Protein AF-0000000076606680 (afdb_homodimer)

Sequence (202 aa):
MPQTLNKVELDADVQEVARIMKAMSHPVRVYILKKLSHMDSCCYSGDLVEELPVGRSTLSQHLKELKYAGLIQGEVEPPYIKYCINYENWEKAKKLMKEFLMPQTLNKVELDADVQEVARIMKAMSHPVRVYILKKLSHMDSCCYSGDLVEELPVGRSTLSQHLKELKYAGLIQGEVEPPYIKYCINYENWEKAKKLMKEFL

Structure (mmCIF, N/CA/C/O backbone):
data_AF-0000000076606680-model_v1
#
loop_
_entity.id
_entity.type
_entity.pdbx_description
1 polymer 'DNA-binding transcriptional regulator, ArsR family'
#
loop_
_atom_site.group_PDB
_atom_site.id
_atom_site.type_symbol
_atom_site.label_atom_id
_atom_site.label_alt_id
_atom_site.label_comp_id
_atom_site.label_asym_id
_atom_site.label_entity_id
_atom_site.label_seq_id
_atom_site.pdbx_PDB_ins_code
_atom_site.Cartn_x
_atom_site.Cartn_y
_atom_site.Cartn_z
_atom_site.occupancy
_atom_site.B_iso_or_equiv
_atom_site.auth_seq_id
_atom_site.auth_comp_id
_atom_site.auth_asym_id
_atom_site.auth_atom_id
_atom_site.pdbx_PDB_model_num
ATOM 1 N N . MET A 1 1 ? -18.156 34.375 1.823 1 41.09 1 MET A N 1
ATOM 2 C CA . MET A 1 1 ? -17.375 33.969 0.665 1 41.09 1 MET A CA 1
ATOM 3 C C . MET A 1 1 ? -16.859 32.531 0.85 1 41.09 1 MET A C 1
ATOM 5 O O . MET A 1 1 ? -16.25 32.219 1.876 1 41.09 1 MET A O 1
ATOM 9 N N . PRO A 1 2 ? -17.453 31.5 0.379 1 47.31 2 PRO A N 1
ATOM 10 C CA . PRO A 1 2 ? -16.906 30.172 0.674 1 47.31 2 PRO A CA 1
ATOM 11 C C . PRO A 1 2 ? -15.398 30.094 0.458 1 47.31 2 PRO A C 1
ATOM 13 O O . PRO A 1 2 ? -14.898 30.516 -0.592 1 47.31 2 PRO A O 1
ATOM 16 N N . GLN A 1 3 ? -14.586 30.562 1.318 1 46.12 3 GLN A N 1
ATOM 17 C CA . GLN A 1 3 ? -13.141 30.641 1.121 1 46.12 3 GLN A CA 1
ATOM 18 C C . GLN A 1 3 ? -12.617 29.438 0.357 1 46.12 3 GLN A C 1
ATOM 20 O O . GLN A 1 3 ? -12.836 28.297 0.768 1 46.12 3 GLN A O 1
ATOM 25 N N . THR A 1 4 ? -12.719 29.422 -0.893 1 49.28 4 THR A N 1
ATOM 26 C CA . THR A 1 4 ? -12.188 28.453 -1.848 1 49.28 4 THR A CA 1
ATOM 27 C C . THR A 1 4 ? -10.812 27.953 -1.401 1 49.28 4 THR A C 1
ATOM 29 O O . THR A 1 4 ? -9.805 28.641 -1.575 1 49.28 4 THR A O 1
ATOM 32 N N . LEU A 1 5 ? -10.562 27.75 -0.079 1 53.19 5 LEU A N 1
ATOM 33 C CA . LEU A 1 5 ? -9.281 27.406 0.522 1 53.19 5 LEU A CA 1
ATOM 34 C C . LEU A 1 5 ? -8.484 26.484 -0.395 1 53.19 5 LEU A C 1
ATOM 36 O O . LEU A 1 5 ? -9.008 25.469 -0.879 1 53.19 5 LEU A O 1
ATOM 40 N N . ASN A 1 6 ? -7.52 27.094 -1.058 1 64.19 6 ASN A N 1
ATOM 41 C CA . ASN A 1 6 ? -6.531 26.516 -1.962 1 64.19 6 ASN A CA 1
ATOM 42 C C . ASN A 1 6 ? -6.059 25.156 -1.48 1 64.19 6 ASN A C 1
ATOM 44 O O . ASN A 1 6 ? -5.418 25.047 -0.433 1 64.19 6 ASN A O 1
ATOM 48 N N . LYS A 1 7 ? -6.945 24.156 -1.671 1 75.81 7 LYS A N 1
ATOM 49 C CA . LYS A 1 7 ? -6.6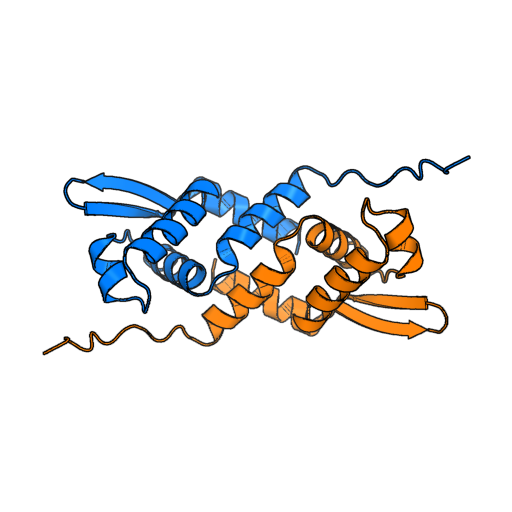02 22.781 -1.305 1 75.81 7 LYS A CA 1
ATOM 50 C C . LYS A 1 7 ? -5.469 22.25 -2.176 1 75.81 7 LYS A C 1
ATOM 52 O O . LYS A 1 7 ? -5.332 22.641 -3.336 1 75.81 7 LYS A O 1
ATOM 57 N N . VAL A 1 8 ? -4.594 21.594 -1.477 1 83.62 8 VAL A N 1
ATOM 58 C CA . VAL A 1 8 ? -3.408 21.078 -2.148 1 83.62 8 VAL A CA 1
ATOM 59 C C . VAL A 1 8 ? -3.818 20.078 -3.229 1 83.62 8 VAL A C 1
ATOM 61 O O . VAL A 1 8 ? -4.836 19.391 -3.096 1 83.62 8 VAL A O 1
ATOM 64 N N . GLU A 1 9 ? -3.201 20.234 -4.414 1 83.06 9 GLU A N 1
ATOM 65 C CA . GLU A 1 9 ? -3.303 19.188 -5.426 1 83.06 9 GLU A CA 1
ATOM 66 C C . GLU A 1 9 ? -2.311 18.047 -5.152 1 83.06 9 GLU A C 1
ATOM 68 O O . GLU A 1 9 ? -1.1 18.281 -5.125 1 83.06 9 GLU A O 1
ATOM 73 N N . LEU A 1 10 ? -2.91 16.922 -4.914 1 84.69 10 LEU A N 1
ATOM 74 C CA . LEU A 1 10 ? -2.008 15.805 -4.652 1 84.69 10 LEU A CA 1
ATOM 75 C C . LEU A 1 10 ? -1.185 15.469 -5.895 1 84.69 10 LEU A C 1
ATOM 77 O O . LEU A 1 10 ? -1.74 15.133 -6.941 1 84.69 10 LEU A O 1
ATOM 81 N N . ASP A 1 11 ? 0.123 15.547 -5.738 1 85.56 11 ASP A N 1
ATOM 82 C CA . ASP A 1 11 ? 1.012 15.445 -6.895 1 85.56 11 ASP A CA 1
ATOM 83 C C . ASP A 1 11 ? 0.993 14.039 -7.484 1 85.56 11 ASP A C 1
ATOM 85 O O . ASP A 1 11 ? 0.398 13.125 -6.906 1 85.56 11 ASP A O 1
ATOM 89 N N . ALA A 1 12 ? 1.546 13.945 -8.727 1 88.75 12 ALA A N 1
ATOM 90 C CA . ALA A 1 12 ? 1.538 12.711 -9.516 1 88.75 12 ALA A CA 1
ATOM 91 C C . ALA A 1 12 ? 2.291 11.594 -8.797 1 88.75 12 ALA A C 1
ATOM 93 O O . ALA A 1 12 ? 1.901 10.43 -8.875 1 88.75 12 ALA A O 1
ATOM 94 N N . ASP A 1 13 ? 3.26 11.969 -8.07 1 88.31 13 ASP A N 1
ATOM 95 C CA . ASP A 1 13 ? 4.051 10.984 -7.34 1 88.31 13 ASP A CA 1
ATOM 96 C C . ASP A 1 13 ? 3.234 10.352 -6.211 1 88.31 13 ASP A C 1
ATOM 98 O O . ASP A 1 13 ? 3.289 9.133 -6.008 1 88.31 13 ASP A O 1
ATOM 102 N N . VAL A 1 14 ? 2.48 11.203 -5.57 1 90.88 14 VAL A N 1
ATOM 103 C CA . VAL A 1 14 ? 1.644 10.727 -4.473 1 90.88 14 VAL A CA 1
ATOM 104 C C . VAL A 1 14 ? 0.59 9.758 -5.012 1 90.88 14 VAL A C 1
ATOM 106 O O . VAL A 1 14 ? 0.352 8.703 -4.422 1 90.88 14 VAL A O 1
ATOM 109 N N . GLN A 1 15 ? 0.058 10.078 -6.109 1 93.38 15 GLN A N 1
ATOM 110 C CA . GLN A 1 15 ? -0.97 9.242 -6.719 1 93.38 15 GLN A CA 1
ATOM 111 C C . GLN A 1 15 ? -0.39 7.91 -7.176 1 93.38 15 GLN A C 1
ATOM 113 O O . GLN A 1 15 ? -1.028 6.863 -7.027 1 93.38 15 GLN A O 1
ATOM 118 N N . GLU A 1 16 ? 0.728 7.98 -7.695 1 91.44 16 GLU A N 1
ATOM 119 C CA . GLU A 1 16 ? 1.381 6.77 -8.18 1 91.44 16 GLU A CA 1
ATOM 120 C C . GLU A 1 16 ? 1.744 5.84 -7.027 1 91.44 16 GLU A C 1
ATOM 122 O O . GLU A 1 16 ? 1.537 4.629 -7.113 1 91.44 16 GLU A O 1
ATOM 127 N N . VAL A 1 17 ? 2.24 6.41 -6.02 1 90.44 17 VAL A N 1
ATOM 128 C CA . VAL A 1 17 ? 2.578 5.625 -4.84 1 90.44 17 VAL A CA 1
ATOM 129 C C . VAL A 1 17 ? 1.322 4.957 -4.285 1 90.44 17 VAL A C 1
ATOM 131 O O . VAL A 1 17 ? 1.317 3.752 -4.02 1 90.44 17 VAL A O 1
ATOM 134 N N . ALA A 1 18 ? 0.285 5.719 -4.172 1 94.44 18 ALA A N 1
ATOM 135 C CA . ALA A 1 18 ? -0.968 5.191 -3.635 1 94.44 18 ALA A CA 1
ATOM 136 C C . ALA A 1 18 ? -1.483 4.035 -4.488 1 94.44 18 ALA A C 1
ATOM 138 O O . ALA A 1 18 ? -1.991 3.045 -3.957 1 94.44 18 ALA A O 1
ATOM 139 N N . ARG A 1 19 ? -1.329 4.168 -5.758 1 94.06 19 ARG A N 1
ATOM 140 C CA . ARG A 1 19 ? -1.779 3.129 -6.676 1 94.06 19 ARG A CA 1
ATOM 141 C C . ARG A 1 19 ? -0.992 1.839 -6.469 1 94.06 19 ARG A C 1
ATOM 143 O O . ARG A 1 19 ? -1.568 0.749 -6.457 1 94.06 19 ARG A O 1
ATOM 150 N N . ILE A 1 20 ? 0.263 1.951 -6.352 1 92.5 20 ILE A N 1
ATOM 151 C CA . ILE A 1 20 ? 1.132 0.797 -6.141 1 92.5 20 ILE A CA 1
ATOM 152 C C . ILE A 1 20 ? 0.812 0.151 -4.797 1 92.5 20 ILE A C 1
ATOM 154 O O . ILE A 1 20 ? 0.7 -1.073 -4.699 1 92.5 20 ILE A O 1
ATOM 158 N N . MET A 1 21 ? 0.602 1.03 -3.832 1 93.31 21 MET A N 1
ATOM 159 C CA . MET A 1 21 ? 0.268 0.508 -2.512 1 93.31 21 MET A CA 1
ATOM 160 C C . MET A 1 21 ? -1.069 -0.225 -2.537 1 93.31 21 MET A C 1
ATOM 162 O O . MET A 1 21 ? -1.219 -1.275 -1.91 1 93.31 21 MET A O 1
ATOM 166 N N . LYS A 1 22 ? -1.968 0.306 -3.25 1 96.25 22 LYS A N 1
ATOM 167 C CA . LYS A 1 22 ? -3.283 -0.315 -3.385 1 96.25 22 LYS A CA 1
ATOM 168 C C . LYS A 1 22 ? -3.174 -1.709 -3.996 1 96.25 22 LYS A C 1
ATOM 170 O O . LYS A 1 22 ? -3.818 -2.65 -3.529 1 96.25 22 LYS A O 1
ATOM 175 N N . ALA A 1 23 ? -2.375 -1.817 -4.918 1 96 23 ALA A N 1
ATOM 176 C CA . ALA A 1 23 ? -2.182 -3.107 -5.574 1 96 23 ALA A CA 1
ATOM 177 C C . ALA A 1 23 ? -1.562 -4.121 -4.621 1 96 23 ALA A C 1
ATOM 179 O O . ALA A 1 23 ? -1.813 -5.324 -4.734 1 96 23 ALA A O 1
ATOM 180 N N . MET A 1 24 ? -0.85 -3.689 -3.674 1 93.69 24 MET A N 1
ATOM 181 C CA . MET A 1 24 ? -0.148 -4.566 -2.74 1 93.69 24 MET A CA 1
ATOM 182 C C . MET A 1 24 ? -0.898 -4.668 -1.417 1 93.69 24 MET A C 1
ATOM 184 O O . MET A 1 24 ? -0.355 -5.156 -0.426 1 93.69 24 MET A O 1
ATOM 188 N N . SER A 1 25 ? -2.078 -4.203 -1.363 1 96.44 25 SER A N 1
ATOM 189 C CA . SER A 1 25 ? -2.783 -4.07 -0.092 1 96.44 25 SER A CA 1
ATOM 190 C C . SER A 1 25 ? -3.539 -5.348 0.256 1 96.44 25 SER A C 1
ATOM 192 O O . SER A 1 25 ? -4.453 -5.328 1.083 1 96.44 25 SER A O 1
ATOM 194 N N . HIS A 1 26 ? -3.312 -6.363 -0.323 1 96.88 26 HIS A N 1
ATOM 195 C CA . HIS A 1 26 ? -3.941 -7.652 -0.077 1 96.88 26 HIS A CA 1
ATOM 196 C C . HIS A 1 26 ? -2.896 -8.742 0.133 1 96.88 26 HIS A C 1
ATOM 198 O O . HIS A 1 26 ? -1.922 -8.828 -0.618 1 96.88 26 HIS A O 1
ATOM 204 N N . PRO A 1 27 ? -3.18 -9.586 1.097 1 96 27 PRO A N 1
ATOM 205 C CA . PRO A 1 27 ? -2.178 -10.609 1.412 1 96 27 PRO A CA 1
ATOM 206 C C . PRO A 1 27 ? -1.88 -11.523 0.231 1 96 27 PRO A C 1
ATOM 208 O O . PRO A 1 27 ? -0.72 -11.867 -0.011 1 96 27 PRO A O 1
ATOM 211 N N . VAL A 1 28 ? -2.824 -11.898 -0.419 1 96.12 28 VAL A N 1
ATOM 212 C CA . VAL A 1 28 ? -2.646 -12.797 -1.555 1 96.12 28 VAL A CA 1
ATOM 213 C C . VAL A 1 28 ? -1.728 -12.156 -2.588 1 96.12 28 VAL A C 1
ATOM 215 O O . VAL A 1 28 ? -0.814 -12.797 -3.105 1 96.12 28 VAL A O 1
ATOM 218 N N . ARG A 1 29 ? -1.985 -10.922 -2.865 1 96.06 29 ARG A N 1
ATOM 219 C CA . ARG A 1 29 ? -1.173 -10.219 -3.854 1 96.06 29 ARG A CA 1
ATOM 220 C C . ARG A 1 29 ? 0.254 -10.031 -3.352 1 96.06 29 ARG A C 1
ATOM 222 O O . ARG A 1 29 ? 1.208 -10.133 -4.125 1 96.06 29 ARG A O 1
ATOM 229 N N . VAL A 1 30 ? 0.359 -9.758 -2.137 1 93.38 30 VAL A N 1
ATOM 230 C CA . VAL A 1 30 ? 1.688 -9.633 -1.544 1 93.38 30 VAL A CA 1
ATOM 231 C C . VAL A 1 30 ? 2.42 -10.969 -1.637 1 93.38 30 VAL A C 1
ATOM 233 O O . VAL A 1 30 ? 3.607 -11.016 -1.965 1 93.38 30 VAL A O 1
ATOM 236 N N . TYR A 1 31 ? 1.745 -12.016 -1.317 1 93.06 31 TYR A N 1
ATOM 237 C CA . TYR A 1 31 ? 2.334 -13.344 -1.416 1 93.06 31 TYR A CA 1
ATOM 238 C C . TYR A 1 31 ? 2.807 -13.633 -2.838 1 93.06 31 TYR A C 1
ATOM 240 O O . TYR A 1 31 ? 3.914 -14.133 -3.043 1 93.06 31 TYR A O 1
ATOM 248 N N . ILE A 1 32 ? 2.008 -13.32 -3.764 1 93.06 32 ILE A N 1
ATOM 249 C CA . ILE A 1 32 ? 2.34 -13.562 -5.164 1 93.06 32 ILE A CA 1
ATOM 250 C C . ILE A 1 32 ? 3.604 -12.789 -5.535 1 93.06 32 ILE A C 1
ATOM 252 O O . ILE A 1 32 ? 4.52 -13.344 -6.148 1 93.06 32 ILE A O 1
ATOM 256 N N . LEU A 1 33 ? 3.666 -11.594 -5.191 1 91.69 33 LEU A N 1
ATOM 257 C CA . LEU A 1 33 ? 4.824 -10.766 -5.508 1 91.69 33 LEU A CA 1
ATOM 258 C C . LEU A 1 33 ? 6.078 -11.305 -4.832 1 91.69 33 LEU A C 1
ATOM 260 O O . LEU A 1 33 ? 7.16 -11.305 -5.43 1 91.69 33 LEU A O 1
ATOM 264 N N . LYS A 1 34 ? 5.914 -11.672 -3.596 1 89.25 34 LYS A N 1
ATOM 265 C CA . LYS A 1 34 ? 7.035 -12.266 -2.871 1 89.25 34 LYS A CA 1
ATOM 266 C C . LYS A 1 34 ? 7.555 -13.508 -3.582 1 89.25 34 LYS A C 1
ATOM 268 O O . LYS A 1 34 ? 8.766 -13.695 -3.711 1 89.25 34 LYS A O 1
ATOM 273 N N . LYS A 1 35 ? 6.711 -14.289 -3.947 1 88.44 35 LYS A N 1
ATOM 274 C CA . LYS A 1 35 ? 7.059 -15.523 -4.652 1 88.44 35 LYS A CA 1
ATOM 275 C C . LYS A 1 35 ? 7.781 -15.219 -5.965 1 88.44 35 LYS A C 1
ATOM 277 O O . LYS A 1 35 ? 8.766 -15.883 -6.305 1 88.44 35 LYS A O 1
ATOM 282 N N . LEU A 1 36 ? 7.348 -14.273 -6.68 1 89.38 36 LEU A N 1
ATOM 283 C CA . LEU A 1 36 ? 7.902 -13.938 -7.988 1 89.38 36 LEU A CA 1
ATOM 284 C C . LEU A 1 36 ? 9.227 -13.195 -7.84 1 89.38 36 LEU A C 1
ATOM 286 O O . LEU A 1 36 ? 10.094 -13.289 -8.719 1 89.38 36 LEU A O 1
ATOM 290 N N . SER A 1 37 ? 9.344 -12.406 -6.828 1 82.38 37 SER A N 1
ATOM 291 C CA . SER A 1 37 ? 10.531 -11.586 -6.645 1 82.38 37 SER A CA 1
ATOM 292 C C . SER A 1 37 ? 11.727 -12.43 -6.203 1 82.38 37 SER A C 1
ATOM 294 O O . SER A 1 37 ? 12.867 -12.117 -6.543 1 82.38 37 SER A O 1
ATOM 296 N N . HIS A 1 38 ? 11.633 -13.359 -5.34 1 75.88 38 HIS A N 1
ATOM 297 C CA . HIS A 1 38 ? 12.727 -14.148 -4.785 1 75.88 38 HIS A CA 1
ATOM 298 C C . HIS A 1 38 ? 13.305 -15.094 -5.828 1 75.88 38 HIS A C 1
ATOM 300 O O . HIS A 1 38 ? 14.492 -15.422 -5.785 1 75.88 38 HIS A O 1
ATOM 306 N N . MET A 1 39 ? 12.602 -15.445 -6.68 1 66.19 39 MET A N 1
ATOM 307 C CA . MET A 1 39 ? 13.117 -16.5 -7.535 1 66.19 39 MET A CA 1
ATOM 308 C C . MET A 1 39 ? 13.273 -16.016 -8.977 1 66.19 39 MET A C 1
ATOM 310 O O . MET A 1 39 ? 13.672 -16.781 -9.852 1 66.19 39 MET A O 1
ATOM 314 N N . ASP A 1 40 ? 13.328 -14.688 -9.062 1 65.62 40 ASP A N 1
ATOM 315 C CA . ASP A 1 40 ? 13.312 -14.273 -10.461 1 65.62 40 ASP A CA 1
ATOM 316 C C . ASP A 1 40 ? 12.578 -15.289 -11.328 1 65.62 40 ASP A C 1
ATOM 318 O O . ASP A 1 40 ? 13.086 -15.719 -12.367 1 65.62 40 ASP A O 1
ATOM 322 N N . SER A 1 41 ? 11.578 -15.828 -10.656 1 80.81 41 SER A N 1
ATOM 323 C CA . SER A 1 41 ? 10.82 -16.875 -11.32 1 80.81 41 SER A CA 1
ATOM 324 C C . SER A 1 41 ? 9.477 -16.359 -11.828 1 80.81 41 SER A C 1
ATOM 326 O O . SER A 1 41 ? 9.102 -15.227 -11.547 1 80.81 41 SER A O 1
ATOM 328 N N . CYS A 1 42 ? 8.969 -17.062 -12.82 1 90.38 42 CYS A N 1
ATOM 329 C CA . CYS A 1 42 ? 7.621 -16.875 -13.336 1 90.38 42 CYS A CA 1
ATOM 330 C C . CYS A 1 42 ? 6.68 -17.938 -12.797 1 90.38 42 CYS A C 1
ATOM 332 O O . CYS A 1 42 ? 7.121 -19 -12.359 1 90.38 42 CYS A O 1
ATOM 334 N N . CYS A 1 43 ? 5.453 -17.484 -12.602 1 90.44 43 CYS A N 1
ATOM 335 C CA . CYS A 1 43 ? 4.473 -18.469 -12.133 1 90.44 43 CYS A CA 1
ATOM 336 C C . CYS A 1 43 ? 3.295 -18.562 -13.094 1 90.44 43 CYS A C 1
ATOM 338 O O . CYS A 1 43 ? 3.062 -17.641 -13.891 1 90.44 43 CYS A O 1
ATOM 340 N N . TYR A 1 44 ? 2.67 -19.812 -13.008 1 91.31 44 TYR A N 1
ATOM 341 C CA . TYR A 1 44 ? 1.519 -20.047 -13.875 1 91.31 44 TYR A CA 1
ATOM 342 C C . TYR A 1 44 ? 0.217 -19.953 -13.086 1 91.31 44 TYR A C 1
ATOM 344 O O . TYR A 1 44 ? 0.161 -20.328 -11.922 1 91.31 44 TYR A O 1
ATOM 352 N N . SER A 1 45 ? -0.838 -19.406 -13.773 1 89.06 45 SER A N 1
ATOM 353 C CA . SER A 1 45 ? -2.141 -19.234 -13.133 1 89.06 45 SER A CA 1
ATOM 354 C C . SER A 1 45 ? -2.623 -20.531 -12.5 1 89.06 45 SER A C 1
ATOM 356 O O . SER A 1 45 ? -3.172 -20.531 -11.398 1 89.06 45 SER A O 1
ATOM 358 N N . GLY A 1 46 ? -2.434 -21.656 -13.117 1 88.75 46 GLY A N 1
ATOM 359 C CA . GLY A 1 46 ? -2.867 -22.953 -12.625 1 88.75 46 GLY A CA 1
ATOM 360 C C . GLY A 1 46 ? -2.18 -23.359 -11.336 1 88.75 46 GLY A C 1
ATOM 361 O O . GLY A 1 46 ? -2.818 -23.906 -10.43 1 88.75 46 GLY A O 1
ATOM 362 N N . ASP A 1 47 ? -0.881 -23.062 -11.258 1 89.81 47 ASP A N 1
ATOM 363 C CA . ASP A 1 47 ? -0.114 -23.375 -10.055 1 89.81 47 ASP A CA 1
ATOM 364 C C . ASP A 1 47 ? -0.571 -22.547 -8.867 1 89.81 47 ASP A C 1
ATOM 366 O O . ASP A 1 47 ? -0.657 -23.031 -7.746 1 89.81 47 ASP A O 1
ATOM 370 N N . LEU A 1 48 ? -0.903 -21.359 -9.156 1 91.38 48 LEU A N 1
ATOM 371 C CA . LEU A 1 48 ? -1.306 -20.422 -8.109 1 91.38 48 LEU A CA 1
ATOM 372 C C . LEU A 1 48 ? -2.658 -20.812 -7.52 1 91.38 48 LEU A C 1
ATOM 374 O O . LEU A 1 48 ? -2.875 -20.688 -6.312 1 91.38 48 LEU A O 1
ATOM 378 N N . VAL A 1 49 ? -3.553 -21.25 -8.367 1 89.69 49 VAL A N 1
ATOM 379 C CA . VAL A 1 49 ? -4.883 -21.672 -7.93 1 89.69 49 VAL A CA 1
ATOM 380 C C . VAL A 1 49 ? -4.766 -22.797 -6.914 1 89.69 49 VAL A C 1
ATOM 382 O O . VAL A 1 49 ? -5.535 -22.875 -5.953 1 89.69 49 VAL A O 1
ATOM 385 N N . GLU A 1 50 ? -3.809 -23.656 -7.078 1 90.75 50 GLU A N 1
ATOM 386 C CA . GLU A 1 50 ? -3.609 -24.797 -6.207 1 90.75 50 GLU A CA 1
ATOM 387 C C . GLU A 1 50 ? -2.895 -24.406 -4.922 1 90.75 50 GLU A C 1
ATOM 389 O O . GLU A 1 50 ? -3.053 -25.062 -3.887 1 90.75 50 GLU A O 1
ATOM 394 N N . GLU A 1 51 ? -2.189 -23.375 -4.992 1 91.88 51 GLU A N 1
ATOM 395 C CA . GLU A 1 51 ? -1.328 -22.969 -3.887 1 91.88 51 GLU A CA 1
ATOM 396 C C . GLU A 1 51 ? -2.055 -22.016 -2.947 1 91.88 51 GLU A C 1
ATOM 398 O O . GLU A 1 51 ? -1.849 -22.047 -1.733 1 91.88 51 GLU A O 1
ATOM 403 N N . LEU A 1 52 ? -2.938 -21.234 -3.465 1 93.75 52 LEU A N 1
ATOM 404 C CA . LEU A 1 52 ? -3.527 -20.141 -2.703 1 93.75 52 LEU A CA 1
ATOM 405 C C . LEU A 1 52 ? -4.941 -20.5 -2.25 1 93.75 52 LEU A C 1
ATOM 407 O O . LEU A 1 52 ? -5.645 -21.25 -2.926 1 93.75 52 LEU A O 1
ATOM 411 N N . PRO A 1 53 ? -5.32 -19.922 -1.092 1 92.38 53 PRO A N 1
ATOM 412 C CA . PRO A 1 53 ? -6.645 -20.188 -0.527 1 92.38 53 PRO A CA 1
ATOM 413 C C . PRO A 1 53 ? -7.734 -19.312 -1.159 1 92.38 53 PRO A C 1
ATOM 415 O O . PRO A 1 53 ? -8.547 -18.719 -0.446 1 92.38 53 PRO A O 1
ATOM 418 N N . VAL A 1 54 ? -7.676 -19.078 -2.449 1 93.38 54 VAL A N 1
ATOM 419 C CA . VAL A 1 54 ? -8.68 -18.297 -3.158 1 93.38 54 VAL A CA 1
ATOM 420 C C . VAL A 1 54 ? -9.125 -19.031 -4.418 1 93.38 54 VAL A C 1
ATOM 422 O O . VAL A 1 54 ? -8.406 -19.906 -4.91 1 93.38 54 VAL A O 1
ATOM 425 N N . GLY A 1 55 ? -10.297 -18.719 -4.848 1 92.31 55 GLY A N 1
ATOM 426 C CA . GLY A 1 55 ? -10.812 -19.328 -6.066 1 92.31 55 GLY A CA 1
ATOM 427 C C . GLY A 1 55 ? -10.195 -18.75 -7.328 1 92.31 55 GLY A C 1
ATOM 428 O O . GLY A 1 55 ? -9.539 -17.703 -7.281 1 92.31 55 GLY A O 1
ATOM 429 N N . ARG A 1 56 ? -10.414 -19.438 -8.414 1 93.25 56 ARG A N 1
ATOM 430 C CA . ARG A 1 56 ? -9.844 -19.047 -9.703 1 93.25 56 ARG A CA 1
ATOM 431 C C . ARG A 1 56 ? -10.312 -17.656 -10.117 1 93.25 56 ARG A C 1
ATOM 433 O O . ARG A 1 56 ? -9.516 -16.859 -10.617 1 93.25 56 ARG A O 1
ATOM 440 N N . SER A 1 57 ? -11.539 -17.406 -9.938 1 95.44 57 SER A N 1
ATOM 441 C CA . SER A 1 57 ? -12.062 -16.109 -10.32 1 95.44 57 SER A CA 1
ATOM 442 C C . SER A 1 57 ? -11.43 -14.992 -9.492 1 95.44 57 SER A C 1
ATOM 444 O O . SER A 1 57 ? -11.062 -13.945 -10.039 1 95.44 57 SER A O 1
ATOM 446 N N . THR A 1 58 ? -11.297 -15.211 -8.195 1 96 58 THR A N 1
ATOM 447 C CA . THR A 1 58 ? -10.68 -14.234 -7.297 1 96 58 THR A CA 1
ATOM 448 C C . THR A 1 58 ? -9.203 -14.047 -7.629 1 96 58 THR A C 1
ATOM 450 O O . THR A 1 58 ? -8.703 -12.914 -7.645 1 96 58 THR A O 1
ATOM 453 N N . LEU A 1 59 ? -8.609 -15.117 -7.859 1 95.56 59 LEU A N 1
ATOM 454 C CA . LEU A 1 59 ? -7.199 -15.055 -8.234 1 95.56 59 LEU A CA 1
ATOM 455 C C . LEU A 1 59 ? -7.012 -14.234 -9.508 1 95.56 59 LEU A C 1
ATOM 457 O O . LEU A 1 59 ? -6.09 -13.422 -9.602 1 95.56 59 LEU A O 1
ATOM 461 N N . SER A 1 60 ? -7.824 -14.508 -10.445 1 94.81 60 SER A N 1
ATOM 462 C CA . SER A 1 60 ? -7.73 -13.773 -11.695 1 94.81 60 SER A CA 1
ATOM 463 C C . SER A 1 60 ? -7.883 -12.273 -11.469 1 94.81 60 SER A C 1
ATOM 465 O O . SER A 1 60 ? -7.176 -11.469 -12.078 1 94.81 60 SER A O 1
ATOM 467 N N . GLN A 1 61 ? -8.773 -11.93 -10.617 1 96.62 61 GLN A N 1
ATOM 468 C CA . GLN A 1 61 ? -8.977 -10.531 -10.266 1 96.62 61 GLN A CA 1
ATOM 469 C C . GLN A 1 61 ? -7.727 -9.938 -9.617 1 96.62 61 GLN A C 1
ATOM 471 O O . GLN A 1 61 ? -7.332 -8.812 -9.93 1 96.62 61 GLN A O 1
ATOM 476 N N . HIS A 1 62 ? -7.113 -10.633 -8.688 1 97.5 62 HIS A N 1
ATOM 477 C CA . HIS A 1 62 ? -5.879 -10.188 -8.047 1 97.5 62 HIS A CA 1
ATOM 478 C C . HIS A 1 62 ? -4.766 -10 -9.07 1 97.5 62 HIS A C 1
ATOM 480 O O . HIS A 1 62 ? -4.059 -8.984 -9.047 1 97.5 62 HIS A O 1
ATOM 486 N N . LEU A 1 63 ? -4.617 -10.961 -9.93 1 96.38 63 LEU A N 1
ATOM 487 C CA . LEU A 1 63 ? -3.578 -10.906 -10.945 1 96.38 63 LEU A CA 1
ATOM 488 C C . LEU A 1 63 ? -3.814 -9.742 -11.898 1 96.38 63 LEU A C 1
ATOM 490 O O . LEU A 1 63 ? -2.865 -9.078 -12.328 1 96.38 63 LEU A O 1
ATOM 494 N N . LYS A 1 64 ? -5.051 -9.508 -12.195 1 96.06 64 LYS A N 1
ATOM 495 C CA . LYS A 1 64 ? -5.402 -8.359 -13.031 1 96.06 64 LYS A CA 1
ATOM 496 C C . LYS A 1 64 ? -5.016 -7.047 -12.359 1 96.06 64 LYS A C 1
ATOM 498 O O . LYS A 1 64 ? -4.461 -6.152 -13.008 1 96.06 64 LYS A O 1
ATOM 503 N N . GLU A 1 65 ? -5.312 -6.949 -11.141 1 97 65 GLU A N 1
ATOM 504 C CA . GLU A 1 65 ? -4.969 -5.754 -10.383 1 97 65 GLU A CA 1
ATOM 505 C C . GLU A 1 65 ? -3.459 -5.523 -10.367 1 97 65 GLU A C 1
ATOM 507 O O . GLU A 1 65 ? -2.994 -4.398 -10.547 1 97 65 GLU A O 1
ATOM 512 N N . LEU A 1 66 ? -2.686 -6.562 -10.141 1 96.81 66 LEU A N 1
ATOM 513 C CA . LEU A 1 66 ? -1.229 -6.477 -10.125 1 96.81 66 LEU A CA 1
ATOM 514 C C . LEU A 1 66 ? -0.691 -6.082 -11.492 1 96.81 66 LEU A C 1
ATOM 516 O O . LEU A 1 66 ? 0.234 -5.27 -11.594 1 96.81 66 LEU A O 1
ATOM 520 N N . LYS A 1 67 ? -1.33 -6.629 -12.477 1 95.5 67 LYS A N 1
ATOM 521 C CA . LYS A 1 67 ? -0.938 -6.305 -13.852 1 95.5 67 LYS A CA 1
ATOM 522 C C . LYS A 1 67 ? -1.257 -4.848 -14.18 1 95.5 67 LYS A C 1
ATOM 524 O O . LYS A 1 67 ? -0.433 -4.148 -14.773 1 95.5 67 LYS A O 1
ATOM 529 N N . TYR A 1 68 ? -2.377 -4.379 -13.789 1 95.44 68 TYR A N 1
ATOM 530 C CA . TYR A 1 68 ? -2.805 -3.008 -14.039 1 95.44 68 TYR A CA 1
ATOM 531 C C . TYR A 1 68 ? -1.877 -2.016 -13.352 1 95.44 68 TYR A C 1
ATOM 533 O O . TYR A 1 68 ? -1.577 -0.953 -13.898 1 95.44 68 TYR A O 1
ATOM 541 N N . ALA A 1 69 ? -1.462 -2.381 -12.203 1 95.12 69 ALA A N 1
ATOM 542 C CA . ALA A 1 69 ? -0.542 -1.525 -11.453 1 95.12 69 ALA A CA 1
ATOM 543 C C . ALA A 1 69 ? 0.859 -1.569 -12.055 1 95.12 69 ALA A C 1
ATOM 545 O O . ALA A 1 69 ? 1.743 -0.816 -11.648 1 95.12 69 ALA A O 1
ATOM 546 N N . GLY A 1 70 ? 1.054 -2.488 -12.93 1 94.75 70 GLY A N 1
ATOM 547 C CA . GLY A 1 70 ? 2.324 -2.59 -13.633 1 94.75 70 GLY A CA 1
ATOM 548 C C . GLY A 1 70 ? 3.373 -3.365 -12.859 1 94.75 70 GLY A C 1
ATOM 549 O O . GLY A 1 70 ? 4.566 -3.283 -13.164 1 94.75 70 GLY A O 1
ATOM 550 N N . LEU A 1 71 ? 3.029 -4.129 -11.883 1 94.06 71 LEU A N 1
ATOM 551 C CA . LEU A 1 71 ? 3.98 -4.82 -11.023 1 94.06 71 LEU A CA 1
ATOM 552 C C . LEU A 1 71 ? 4.355 -6.18 -11.609 1 94.06 71 LEU A C 1
ATOM 554 O O . LEU A 1 71 ? 5.461 -6.676 -11.383 1 94.06 71 LEU A O 1
ATOM 558 N N . ILE A 1 72 ? 3.396 -6.711 -12.281 1 95.06 72 ILE A N 1
ATOM 559 C CA . ILE A 1 72 ? 3.695 -7.973 -12.953 1 95.06 72 ILE A CA 1
ATOM 560 C C . ILE A 1 72 ? 3.309 -7.883 -14.422 1 95.06 72 ILE A C 1
ATOM 562 O O . ILE A 1 72 ? 2.623 -6.941 -14.836 1 95.06 72 ILE A O 1
ATOM 566 N N . GLN A 1 73 ? 3.848 -8.812 -15.164 1 94.62 73 GLN A N 1
ATOM 567 C CA . GLN A 1 73 ? 3.506 -8.961 -16.578 1 94.62 73 GLN A CA 1
ATOM 568 C C . GLN A 1 73 ? 3.049 -10.391 -16.891 1 94.62 73 GLN A C 1
ATOM 570 O O . GLN A 1 73 ? 3.516 -11.344 -16.266 1 94.62 73 GLN A O 1
ATOM 575 N N . GLY A 1 74 ? 2.08 -10.461 -17.812 1 93.12 74 GLY A N 1
ATOM 576 C CA . GLY A 1 74 ? 1.534 -11.758 -18.156 1 93.12 74 GLY A CA 1
ATOM 577 C C . GLY A 1 74 ? 1.74 -12.117 -19.625 1 93.12 74 GLY A C 1
ATOM 578 O O . GLY A 1 74 ? 1.604 -11.258 -20.5 1 93.12 74 GLY A O 1
ATOM 579 N N . GLU A 1 75 ? 2.266 -13.32 -19.875 1 90.31 75 GLU A N 1
ATOM 580 C CA . GLU A 1 75 ? 2.367 -13.898 -21.219 1 90.31 75 GLU A CA 1
ATOM 581 C C . GLU A 1 75 ? 1.41 -15.07 -21.391 1 90.31 75 GLU A C 1
ATOM 583 O O . GLU A 1 75 ? 1.408 -16 -20.578 1 90.31 75 GLU A O 1
ATOM 588 N N . VAL A 1 76 ? 0.575 -14.906 -22.484 1 88.44 76 VAL A N 1
ATOM 589 C CA . VAL A 1 76 ? -0.402 -15.961 -22.719 1 88.44 76 VAL A CA 1
ATOM 590 C C . VAL A 1 76 ? 0.273 -17.156 -23.406 1 88.44 76 VAL A C 1
ATOM 592 O O . VAL A 1 76 ? 0.855 -17 -24.484 1 88.44 76 VAL A O 1
ATOM 595 N N . GLU A 1 77 ? 0.441 -18.219 -22.797 1 84.88 77 GLU A N 1
ATOM 596 C CA . GLU A 1 77 ? 0.879 -19.5 -23.328 1 84.88 77 GLU A CA 1
ATOM 597 C C . GLU A 1 77 ? -0.227 -20.547 -23.219 1 84.88 77 GLU A C 1
ATOM 599 O O . GLU A 1 77 ? -0.25 -21.344 -22.266 1 84.88 77 GLU A O 1
ATOM 604 N N . PRO A 1 78 ? -1.092 -20.547 -24.234 1 84.94 78 PRO A N 1
ATOM 605 C CA . PRO A 1 78 ? -2.252 -21.438 -24.141 1 84.94 78 PRO A CA 1
ATOM 606 C C . PRO A 1 78 ? -1.865 -22.875 -23.797 1 84.94 78 PRO A C 1
ATOM 608 O O . PRO A 1 78 ? -0.853 -23.375 -24.281 1 84.94 78 PRO A O 1
ATOM 611 N N . PRO A 1 79 ? -2.543 -23.422 -22.656 1 83.19 79 PRO A N 1
ATOM 612 C CA . PRO A 1 79 ? -3.783 -22.922 -22.062 1 83.19 79 PRO A CA 1
ATOM 613 C C . PRO A 1 79 ? -3.537 -22.078 -20.812 1 83.19 79 PRO A C 1
ATOM 615 O O . PRO A 1 79 ? -4.488 -21.703 -20.125 1 83.19 79 PRO A O 1
ATOM 618 N N . TYR A 1 80 ? -2.297 -21.844 -20.547 1 81.88 80 TYR A N 1
ATOM 619 C CA . TYR A 1 80 ? -1.988 -21.172 -19.281 1 81.88 80 TYR A CA 1
ATOM 620 C C . TYR A 1 80 ? -1.479 -19.766 -19.547 1 81.88 80 TYR A C 1
ATOM 622 O O . TYR A 1 80 ? -1.258 -19.375 -20.688 1 81.88 80 TYR A O 1
ATOM 630 N N . ILE A 1 81 ? -1.554 -18.969 -18.484 1 90.25 81 ILE A N 1
ATOM 631 C CA . ILE A 1 81 ? -0.929 -17.641 -18.5 1 90.25 81 ILE A CA 1
ATOM 632 C C . ILE A 1 81 ? 0.283 -17.641 -17.562 1 90.25 81 ILE A C 1
ATOM 634 O O . ILE A 1 81 ? 0.203 -18.109 -16.438 1 90.25 81 ILE A O 1
ATOM 638 N N . LYS A 1 82 ? 1.319 -17.219 -18.125 1 93.06 82 LYS A N 1
ATOM 639 C CA . LYS A 1 82 ? 2.566 -17.094 -17.375 1 93.06 82 LYS A CA 1
ATOM 640 C C . LYS A 1 82 ? 2.754 -15.664 -16.859 1 93.06 82 LYS A C 1
ATOM 642 O O . LYS A 1 82 ? 2.664 -14.703 -17.641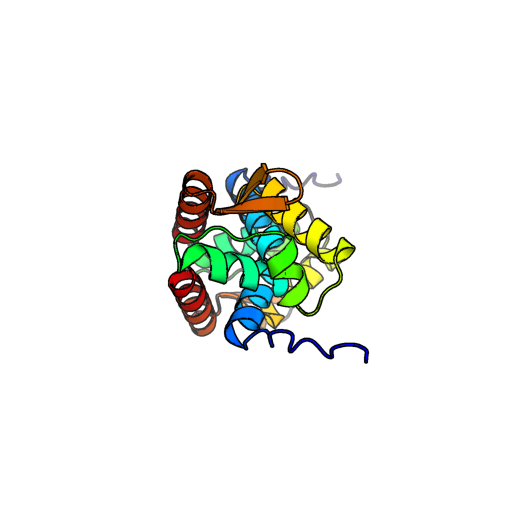 1 93.06 82 LYS A O 1
ATOM 647 N N . TYR A 1 83 ? 2.971 -15.531 -15.555 1 94.5 83 TYR A N 1
ATOM 648 C CA . TYR A 1 83 ? 3.176 -14.219 -14.953 1 94.5 83 TYR A CA 1
ATOM 649 C C . TYR A 1 83 ? 4.59 -14.086 -14.398 1 94.5 83 TYR A C 1
ATOM 651 O O . TYR A 1 83 ? 5.109 -15.016 -13.773 1 94.5 83 TYR A O 1
ATOM 659 N N . CYS A 1 84 ? 5.203 -12.906 -14.688 1 94.12 84 CYS A N 1
ATOM 660 C CA . CYS A 1 84 ? 6.523 -12.562 -14.164 1 94.12 84 CYS A CA 1
ATOM 661 C C . CYS A 1 84 ? 6.539 -11.148 -13.609 1 94.12 84 CYS A C 1
ATOM 663 O O . CYS A 1 84 ? 5.691 -10.328 -13.969 1 94.12 84 CYS A O 1
ATOM 665 N N . ILE A 1 85 ? 7.516 -10.945 -12.797 1 92.62 85 ILE A N 1
ATOM 666 C CA . ILE A 1 85 ? 7.699 -9.594 -12.289 1 92.62 85 ILE A CA 1
ATOM 667 C C . ILE A 1 85 ? 8.055 -8.656 -13.445 1 92.62 85 ILE A C 1
ATOM 669 O O . ILE A 1 85 ? 8.828 -9.023 -14.336 1 92.62 85 ILE A O 1
ATOM 673 N N . ASN A 1 86 ? 7.398 -7.504 -13.398 1 93.12 86 ASN A N 1
ATOM 674 C CA . ASN A 1 86 ? 7.848 -6.434 -14.281 1 93.12 86 ASN A CA 1
ATOM 675 C C . ASN A 1 86 ? 9.016 -5.664 -13.672 1 93.12 86 ASN A C 1
ATOM 677 O O . ASN A 1 86 ? 8.82 -4.715 -12.914 1 93.12 86 ASN A O 1
ATOM 681 N N . TYR A 1 87 ? 10.141 -5.973 -14.102 1 88.44 87 TYR A N 1
ATOM 682 C CA . TYR A 1 87 ? 11.352 -5.48 -13.445 1 88.44 87 TYR A CA 1
ATOM 683 C C . TYR A 1 87 ? 11.445 -3.961 -13.547 1 88.44 87 TYR A C 1
ATOM 685 O O . TYR A 1 87 ? 11.789 -3.285 -12.578 1 88.44 87 TYR A O 1
ATOM 693 N N . GLU A 1 88 ? 11.211 -3.449 -14.664 1 91.5 88 GLU A N 1
ATOM 694 C CA . GLU A 1 88 ? 11.297 -2.006 -14.867 1 91.5 88 GLU A CA 1
ATOM 695 C C . GLU A 1 88 ? 10.367 -1.255 -13.922 1 91.5 88 GLU A C 1
ATOM 697 O O . GLU A 1 88 ? 10.789 -0.336 -13.227 1 91.5 88 GLU A O 1
ATOM 702 N N . ASN A 1 89 ? 9.148 -1.684 -13.891 1 90.31 89 ASN A N 1
ATOM 703 C CA . ASN A 1 89 ? 8.172 -1.018 -13.039 1 90.31 89 ASN A CA 1
ATOM 704 C C . ASN A 1 89 ? 8.422 -1.3 -11.562 1 90.31 89 ASN A C 1
ATOM 706 O O . ASN A 1 89 ? 8.164 -0.448 -10.711 1 90.31 89 ASN A O 1
ATOM 710 N N . TRP A 1 90 ? 8.844 -2.408 -11.352 1 87.5 90 TRP A N 1
ATOM 711 C CA . TRP A 1 90 ? 9.188 -2.762 -9.977 1 87.5 90 TRP A CA 1
ATOM 712 C C . TRP A 1 90 ? 10.297 -1.862 -9.445 1 87.5 90 TRP A C 1
ATOM 714 O O . TRP A 1 90 ? 10.219 -1.37 -8.32 1 87.5 90 TRP A O 1
ATOM 724 N N . GLU A 1 91 ? 11.273 -1.671 -10.258 1 87.38 91 GLU A N 1
ATOM 725 C CA . GLU A 1 91 ? 12.375 -0.792 -9.867 1 87.38 91 GLU A CA 1
ATOM 726 C C . GLU A 1 91 ? 11.883 0.637 -9.648 1 87.38 91 GLU A C 1
ATOM 728 O O . GLU A 1 91 ? 12.336 1.315 -8.719 1 87.38 91 GLU A O 1
ATOM 733 N N . LYS A 1 92 ? 10.992 1.033 -10.461 1 87.06 92 LYS A N 1
ATOM 734 C CA . LYS A 1 92 ? 10.398 2.357 -10.297 1 87.06 92 LYS A CA 1
ATOM 735 C C . LYS A 1 92 ? 9.633 2.459 -8.984 1 87.06 92 LYS A C 1
ATOM 737 O O . LYS A 1 92 ? 9.734 3.463 -8.273 1 87.06 92 LYS A O 1
ATOM 742 N N . ALA A 1 93 ? 8.852 1.455 -8.766 1 83.75 93 ALA A N 1
ATOM 743 C CA . ALA A 1 93 ? 8.109 1.411 -7.516 1 83.75 93 ALA A CA 1
ATOM 744 C C . ALA A 1 93 ? 9.047 1.453 -6.312 1 83.75 93 ALA A C 1
ATOM 746 O O . ALA A 1 93 ? 8.797 2.182 -5.348 1 83.75 93 ALA A O 1
ATOM 747 N N . LYS A 1 94 ? 10.094 0.695 -6.461 1 81.06 94 LYS A N 1
ATOM 748 C CA . LYS A 1 94 ? 11.094 0.681 -5.398 1 81.06 94 LYS A CA 1
ATOM 749 C C . LYS A 1 94 ? 11.68 2.072 -5.176 1 81.06 94 LYS A C 1
ATOM 751 O O . LYS A 1 94 ? 11.836 2.51 -4.035 1 81.06 94 LYS A O 1
ATOM 756 N N . LYS A 1 95 ? 11.984 2.709 -6.191 1 83.5 95 LYS A N 1
ATOM 757 C CA . LYS A 1 95 ? 12.57 4.047 -6.121 1 83.5 95 LYS A CA 1
ATOM 758 C C . LYS A 1 95 ? 11.594 5.035 -5.488 1 83.5 95 LYS A C 1
ATOM 760 O O . LYS A 1 95 ? 11.984 5.848 -4.648 1 83.5 95 LYS A O 1
ATOM 765 N N . LEU A 1 96 ? 10.422 4.914 -5.914 1 77.69 96 LEU A N 1
ATOM 766 C CA . LEU A 1 96 ? 9.391 5.801 -5.387 1 77.69 96 LEU A CA 1
ATOM 767 C C . LEU A 1 96 ? 9.211 5.594 -3.889 1 77.69 96 LEU A C 1
ATOM 769 O O . LEU A 1 96 ? 9.086 6.559 -3.133 1 77.69 96 LEU A O 1
ATOM 773 N N . MET A 1 97 ? 9.188 4.387 -3.518 1 74 97 MET A N 1
ATOM 774 C CA . MET A 1 97 ? 9.023 4.059 -2.105 1 74 97 MET A CA 1
ATOM 775 C C . MET A 1 97 ? 10.242 4.504 -1.297 1 74 97 MET A C 1
ATOM 777 O O . MET A 1 97 ? 10.102 4.969 -0.164 1 74 97 MET A O 1
ATOM 781 N N . LYS A 1 98 ? 11.352 4.398 -1.92 1 72.81 98 LYS A N 1
ATOM 782 C CA . LYS A 1 98 ? 12.594 4.809 -1.262 1 72.81 98 LYS A CA 1
ATOM 783 C C . LYS A 1 98 ? 12.625 6.32 -1.048 1 72.81 98 LYS A C 1
ATOM 785 O O . LYS A 1 98 ? 13.125 6.797 -0.026 1 72.81 98 LYS A O 1
ATOM 790 N N . GLU A 1 99 ? 12.172 6.996 -1.997 1 69.75 99 GLU A N 1
ATOM 791 C CA . GLU A 1 99 ? 12.141 8.453 -1.892 1 69.75 99 GLU A CA 1
ATOM 792 C C . GLU A 1 99 ? 11.188 8.906 -0.795 1 69.75 99 GLU A C 1
ATOM 794 O O . GLU A 1 99 ? 11.359 9.977 -0.213 1 69.75 99 GLU A O 1
ATOM 799 N N . PHE A 1 100 ? 10.242 8.102 -0.662 1 66.31 100 PHE A N 1
ATOM 800 C CA . PHE A 1 100 ? 9.25 8.391 0.373 1 66.31 100 PHE A CA 1
ATOM 801 C C . PHE A 1 100 ? 9.828 8.117 1.759 1 66.31 100 PHE A C 1
ATOM 803 O O . PHE A 1 100 ? 9.477 8.797 2.725 1 66.31 100 PHE A O 1
ATOM 810 N N . LEU A 1 101 ? 10.703 7.109 1.745 1 60 101 LEU A N 1
ATOM 811 C CA . LEU A 1 101 ? 11.305 6.734 3.021 1 60 101 LEU A CA 1
ATOM 812 C C . LEU A 1 101 ? 12.555 7.555 3.299 1 60 101 LEU A C 1
ATOM 814 O O . LEU A 1 101 ? 12.82 7.926 4.445 1 60 101 LEU A O 1
ATOM 818 N N . MET B 1 1 ? -13.008 -37.125 -3.402 1 40.81 1 MET B N 1
ATOM 819 C CA . MET B 1 1 ? -12.414 -36.625 -2.172 1 40.81 1 MET B CA 1
ATOM 820 C C . MET B 1 1 ? -12.047 -35.156 -2.326 1 40.81 1 MET B C 1
ATOM 822 O O . MET B 1 1 ? -11.383 -34.75 -3.295 1 40.81 1 MET B O 1
ATOM 826 N N . PRO B 1 2 ? -12.805 -34.188 -1.928 1 46.53 2 PRO B N 1
ATOM 827 C CA . PRO B 1 2 ? -12.391 -32.781 -2.191 1 46.53 2 PRO B CA 1
ATOM 828 C C . PRO B 1 2 ? -10.922 -32.531 -1.854 1 46.53 2 PRO B C 1
ATOM 830 O O . PRO B 1 2 ? -10.469 -32.875 -0.762 1 46.53 2 PRO B O 1
ATOM 833 N N . GLN B 1 3 ? -9.992 -32.906 -2.627 1 45.41 3 GLN B N 1
ATOM 834 C CA . GLN B 1 3 ? -8.57 -32.812 -2.309 1 45.41 3 GLN B CA 1
ATOM 835 C C . GLN B 1 3 ? -8.258 -31.547 -1.522 1 45.41 3 GLN B C 1
ATOM 837 O O . GLN B 1 3 ? -8.57 -30.438 -1.967 1 45.41 3 GLN B O 1
ATOM 842 N N . THR B 1 4 ? -8.445 -31.531 -0.271 1 48.88 4 THR B N 1
ATOM 843 C CA . THR B 1 4 ? -8.117 -30.516 0.715 1 48.88 4 THR B CA 1
ATOM 844 C C . THR B 1 4 ? -6.789 -29.844 0.377 1 48.88 4 THR B C 1
ATOM 846 O O . THR B 1 4 ? -5.723 -30.391 0.654 1 48.88 4 THR B O 1
ATOM 849 N N . LEU B 1 5 ? -6.445 -29.641 -0.914 1 52.53 5 LEU B N 1
ATOM 850 C CA . LEU B 1 5 ? -5.164 -29.141 -1.396 1 52.53 5 LEU B CA 1
ATOM 851 C C . LEU B 1 5 ? -4.59 -28.109 -0.431 1 52.53 5 LEU B C 1
ATOM 853 O O . LEU B 1 5 ? -5.281 -27.172 -0.032 1 52.53 5 LEU B O 1
ATOM 857 N N . ASN B 1 6 ? -3.615 -28.594 0.325 1 63.41 6 ASN B N 1
ATOM 858 C CA . ASN B 1 6 ? -2.801 -27.875 1.306 1 63.41 6 ASN B CA 1
ATOM 859 C C . ASN B 1 6 ? -2.482 -26.453 0.846 1 63.41 6 ASN B C 1
ATOM 861 O O . ASN B 1 6 ? -1.757 -26.266 -0.131 1 63.41 6 ASN B O 1
ATOM 865 N N . LYS B 1 7 ? -3.516 -25.594 0.917 1 75.5 7 LYS B N 1
ATOM 866 C CA . LYS B 1 7 ? -3.338 -24.188 0.564 1 75.5 7 LYS B CA 1
ATOM 867 C C . LYS B 1 7 ? -2.365 -23.5 1.519 1 75.5 7 LYS B C 1
ATOM 869 O O . LYS B 1 7 ? -2.268 -23.875 2.689 1 75.5 7 LYS B O 1
ATOM 874 N N . VAL B 1 8 ? -1.529 -22.75 0.888 1 83 8 VAL B N 1
ATOM 875 C CA . VAL B 1 8 ? -0.482 -22.078 1.647 1 83 8 VAL B CA 1
ATOM 876 C C . VAL B 1 8 ? -1.112 -21.141 2.682 1 83 8 VAL B C 1
ATOM 878 O O . VAL B 1 8 ? -2.197 -20.594 2.457 1 83 8 VAL B O 1
ATOM 881 N N . GLU B 1 9 ? -0.597 -21.219 3.916 1 82.31 9 GLU B N 1
ATOM 882 C CA . GLU B 1 9 ? -0.922 -20.203 4.906 1 82.31 9 GLU B CA 1
ATOM 883 C C . GLU B 1 9 ? -0.078 -18.953 4.699 1 82.31 9 GLU B C 1
ATOM 885 O O . GLU B 1 9 ? 1.151 -19 4.77 1 82.31 9 GLU B O 1
ATOM 890 N N . LEU B 1 10 ? -0.804 -17.906 4.402 1 84.31 10 LEU B N 1
ATOM 891 C CA . LEU B 1 10 ? -0.049 -16.672 4.207 1 84.31 10 LEU B CA 1
ATOM 892 C C . LEU B 1 10 ? 0.621 -16.234 5.504 1 84.31 10 LEU B C 1
ATOM 894 O O . LEU B 1 10 ? -0.056 -15.992 6.504 1 84.31 10 LEU B O 1
ATOM 898 N N . ASP B 1 11 ? 1.931 -16.125 5.453 1 85.81 11 ASP B N 1
ATOM 899 C CA . ASP B 1 11 ? 2.705 -15.914 6.672 1 85.81 11 ASP B CA 1
ATOM 900 C C . ASP B 1 11 ? 2.439 -14.531 7.258 1 85.81 11 ASP B C 1
ATOM 902 O O . ASP B 1 11 ? 1.767 -13.711 6.633 1 85.81 11 ASP B O 1
ATOM 906 N N . ALA B 1 12 ? 2.871 -14.359 8.539 1 89.12 12 ALA B N 1
ATOM 907 C CA . ALA B 1 12 ? 2.625 -13.148 9.32 1 89.12 12 ALA B CA 1
ATOM 908 C C . ALA B 1 12 ? 3.266 -11.938 8.656 1 89.12 12 ALA B C 1
ATOM 910 O O . ALA B 1 12 ? 2.707 -10.836 8.695 1 89.12 12 ALA B O 1
ATOM 911 N N . ASP B 1 13 ? 4.344 -12.156 8.016 1 88.69 13 ASP B N 1
ATOM 912 C CA . ASP B 1 13 ? 5.039 -11.062 7.352 1 88.69 13 ASP B CA 1
ATOM 913 C C . ASP B 1 13 ? 4.238 -10.547 6.16 1 88.69 13 ASP B C 1
ATOM 915 O O . ASP B 1 13 ? 4.137 -9.336 5.945 1 88.69 13 ASP B O 1
ATOM 919 N N . VAL B 1 14 ? 3.662 -11.5 5.469 1 91.19 14 VAL B N 1
ATOM 920 C CA . VAL B 1 14 ? 2.857 -11.141 4.305 1 91.19 14 VAL B CA 1
ATOM 921 C C . VAL B 1 14 ? 1.639 -10.336 4.746 1 91.19 14 VAL B C 1
ATOM 923 O O . VAL B 1 14 ? 1.304 -9.32 4.133 1 91.19 14 VAL B O 1
ATOM 926 N N . GLN B 1 15 ? 1.063 -10.734 5.793 1 93.56 15 GLN B N 1
ATOM 927 C CA . GLN B 1 15 ? -0.119 -10.055 6.309 1 93.56 15 GLN B CA 1
ATOM 928 C C . GLN B 1 15 ? 0.227 -8.656 6.809 1 93.56 15 GLN B C 1
ATOM 930 O O . GLN B 1 15 ? -0.536 -7.711 6.598 1 93.56 15 GLN B O 1
ATOM 935 N N . GLU B 1 16 ? 1.301 -8.578 7.43 1 91.81 16 GLU B N 1
ATOM 936 C CA . GLU B 1 16 ? 1.733 -7.289 7.957 1 91.81 16 GLU B CA 1
ATOM 937 C C . GLU B 1 16 ? 2.057 -6.309 6.836 1 91.81 16 GLU B C 1
ATOM 939 O O . GLU B 1 16 ? 1.675 -5.137 6.895 1 91.81 16 GLU B O 1
ATOM 944 N N . VAL B 1 17 ? 2.709 -6.801 5.871 1 90.75 17 VAL B N 1
ATOM 945 C CA . VAL B 1 17 ? 3.027 -5.969 4.715 1 90.75 17 VAL B CA 1
ATOM 946 C C . VAL B 1 17 ? 1.738 -5.48 4.059 1 90.75 17 VAL B C 1
ATOM 948 O O . VAL B 1 17 ? 1.587 -4.289 3.783 1 90.75 17 VAL B O 1
ATOM 951 N N . ALA B 1 18 ? 0.826 -6.383 3.859 1 94.62 18 ALA B N 1
ATOM 952 C CA . ALA B 1 18 ? -0.441 -6.031 3.223 1 94.62 18 ALA B CA 1
ATOM 953 C C . ALA B 1 18 ? -1.184 -4.969 4.023 1 94.62 18 ALA B C 1
ATOM 955 O O . ALA B 1 18 ? -1.784 -4.055 3.451 1 94.62 18 ALA B O 1
ATOM 956 N N . ARG B 1 19 ? -1.113 -5.082 5.305 1 94.25 19 ARG B N 1
ATOM 957 C CA . ARG B 1 19 ? -1.779 -4.121 6.18 1 94.25 19 ARG B CA 1
ATOM 958 C C . ARG B 1 19 ? -1.171 -2.732 6.031 1 94.25 19 ARG B C 1
ATOM 960 O O . ARG B 1 19 ? -1.894 -1.736 5.957 1 94.25 19 ARG B O 1
ATOM 967 N N . ILE B 1 20 ? 0.097 -2.666 6.02 1 92.69 20 ILE B N 1
ATOM 968 C CA . ILE B 1 20 ? 0.807 -1.399 5.875 1 92.69 20 ILE B CA 1
ATOM 969 C C . ILE B 1 20 ? 0.507 -0.794 4.504 1 92.69 20 ILE B C 1
ATOM 971 O O . ILE B 1 20 ? 0.234 0.403 4.395 1 92.69 20 ILE B O 1
ATOM 975 N N . MET B 1 21 ? 0.496 -1.689 3.533 1 93.31 21 MET B N 1
ATOM 976 C CA . MET B 1 21 ? 0.2 -1.211 2.186 1 93.31 21 MET B CA 1
ATOM 977 C C . MET B 1 21 ? -1.226 -0.677 2.098 1 93.31 21 MET B C 1
ATOM 979 O O . MET B 1 21 ? -1.472 0.345 1.455 1 93.31 21 MET B O 1
ATOM 983 N N . LYS B 1 22 ? -2.098 -1.336 2.73 1 96.31 22 LYS B N 1
ATOM 984 C CA . LYS B 1 22 ? -3.494 -0.911 2.75 1 96.31 22 LYS B CA 1
ATOM 985 C C . LYS B 1 22 ? -3.635 0.481 3.361 1 96.31 22 LYS B C 1
ATOM 987 O O . LYS B 1 22 ? -4.367 1.322 2.838 1 96.31 22 LYS B O 1
ATOM 992 N N . ALA B 1 23 ? -2.936 0.703 4.344 1 96 23 ALA B N 1
ATOM 993 C CA . ALA B 1 23 ? -2.982 2.002 5.008 1 96 23 ALA B CA 1
ATOM 994 C C . ALA B 1 23 ? -2.436 3.102 4.105 1 96 23 ALA B C 1
ATOM 996 O O . ALA B 1 23 ? -2.863 4.258 4.191 1 96 23 ALA B O 1
ATOM 997 N N . MET B 1 24 ? -1.592 2.777 3.229 1 93.56 24 MET B N 1
ATOM 998 C CA . MET B 1 24 ? -0.944 3.75 2.354 1 93.56 24 MET B CA 1
ATOM 999 C C . MET B 1 24 ? -1.591 3.754 0.972 1 93.56 24 MET B C 1
ATOM 1001 O O . MET B 1 24 ? -1.045 4.328 0.028 1 93.56 24 MET B O 1
ATOM 1005 N N . SER B 1 25 ? -2.689 3.127 0.822 1 96.38 25 SER B N 1
ATOM 1006 C CA . SER B 1 25 ? -3.262 2.904 -0.501 1 96.38 25 SER B CA 1
ATOM 1007 C C . SER B 1 25 ? -4.164 4.062 -0.917 1 96.38 25 SER B 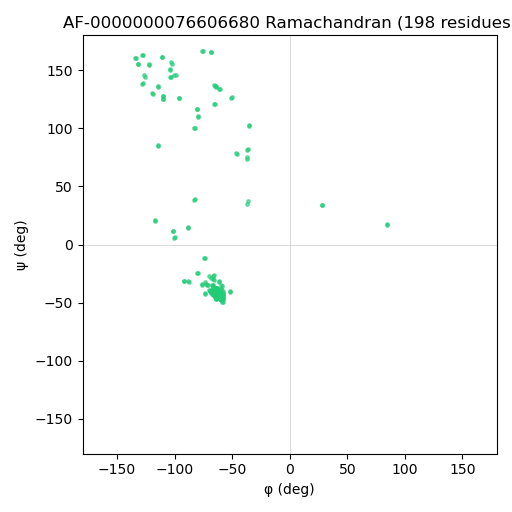C 1
ATOM 1009 O O . SER B 1 25 ? -5 3.914 -1.81 1 96.38 25 SER B O 1
ATOM 1011 N N . HIS B 1 26 ? -4.121 5.098 -0.332 1 96.81 26 HIS B N 1
ATOM 1012 C CA . HIS B 1 26 ? -4.91 6.285 -0.635 1 96.81 26 HIS B CA 1
ATOM 1013 C C . HIS B 1 26 ? -4.02 7.52 -0.765 1 96.81 26 HIS B C 1
ATOM 1015 O O . HIS B 1 26 ? -3.129 7.734 0.059 1 96.81 26 HIS B O 1
ATOM 1021 N N . PRO B 1 27 ? -4.344 8.32 -1.758 1 95.88 27 PRO B N 1
ATOM 1022 C CA . PRO B 1 27 ? -3.479 9.477 -1.997 1 95.88 27 PRO B CA 1
ATOM 1023 C C . PRO B 1 27 ? -3.408 10.414 -0.798 1 95.88 27 PRO B C 1
ATOM 1025 O O . PRO B 1 27 ? -2.332 10.914 -0.463 1 95.88 27 PRO B O 1
ATOM 1028 N N . VAL B 1 28 ? -4.438 10.648 -0.23 1 96.12 28 VAL B N 1
ATOM 1029 C CA . VAL B 1 28 ? -4.484 11.555 0.91 1 96.12 28 VAL B CA 1
ATOM 1030 C C . VAL B 1 28 ? -3.572 11.039 2.021 1 96.12 28 VAL B C 1
ATOM 1032 O O . VAL B 1 28 ? -2.809 11.805 2.611 1 96.12 28 VAL B O 1
ATOM 1035 N N . ARG B 1 29 ? -3.682 9.789 2.277 1 95.94 29 ARG B N 1
ATOM 1036 C CA . ARG B 1 29 ? -2.863 9.203 3.334 1 95.94 29 ARG B CA 1
ATOM 1037 C C . ARG B 1 29 ? -1.386 9.211 2.953 1 95.94 29 ARG B C 1
ATOM 1039 O O . ARG B 1 29 ? -0.523 9.445 3.801 1 95.94 29 ARG B O 1
ATOM 1046 N N . VAL B 1 30 ? -1.149 8.961 1.75 1 93.19 30 VAL B N 1
ATOM 1047 C CA . VAL B 1 30 ? 0.226 9.031 1.269 1 93.19 30 VAL B CA 1
ATOM 1048 C C . VAL B 1 30 ? 0.752 10.461 1.414 1 93.19 30 VAL B C 1
ATOM 1050 O O . VAL B 1 30 ? 1.891 10.664 1.84 1 93.19 30 VAL B O 1
ATOM 1053 N N . TYR B 1 31 ? -0.036 11.398 1.034 1 93 31 TYR B N 1
ATOM 1054 C CA . TYR B 1 31 ? 0.35 12.805 1.172 1 93 31 TYR B CA 1
ATOM 1055 C C . TYR B 1 31 ? 0.66 13.141 2.625 1 93 31 TYR B C 1
ATOM 1057 O O . TYR B 1 31 ? 1.667 13.789 2.916 1 93 31 TYR B O 1
ATOM 1065 N N . ILE B 1 32 ? -0.15 12.719 3.486 1 92.94 32 ILE B N 1
ATOM 1066 C CA . ILE B 1 32 ? 0.032 12.984 4.91 1 92.94 32 ILE B CA 1
ATOM 1067 C C . ILE B 1 32 ? 1.357 12.398 5.383 1 92.94 32 ILE B C 1
ATOM 1069 O O . ILE B 1 32 ? 2.135 13.062 6.066 1 92.94 32 ILE B O 1
ATOM 1073 N N . LEU B 1 33 ? 1.61 11.227 5.051 1 91.56 33 LEU B N 1
ATOM 1074 C CA . LEU B 1 33 ? 2.842 10.562 5.469 1 91.56 33 LEU B CA 1
ATOM 1075 C C . LEU B 1 33 ? 4.062 11.281 4.891 1 91.56 33 LEU B C 1
ATOM 1077 O O . LEU B 1 33 ? 5.078 11.43 5.574 1 91.56 33 LEU B O 1
ATOM 1081 N N . LYS B 1 34 ? 3.941 11.625 3.645 1 89.06 34 LYS B N 1
ATOM 1082 C CA . LYS B 1 34 ? 5.027 12.375 3.014 1 89.06 34 LYS B CA 1
ATOM 1083 C C . LYS B 1 34 ? 5.301 13.68 3.762 1 89.06 34 LYS B C 1
ATOM 1085 O O . LYS B 1 34 ? 6.461 14.031 3.99 1 89.06 34 LYS B O 1
ATOM 1090 N N . LYS B 1 35 ? 4.336 14.328 4.043 1 88.31 35 LYS B N 1
ATOM 1091 C CA . LYS B 1 35 ? 4.445 15.586 4.77 1 88.31 35 LYS B CA 1
ATOM 1092 C C . LYS B 1 35 ? 5.094 15.383 6.137 1 88.31 35 LYS B C 1
ATOM 1094 O O . LYS B 1 35 ? 5.941 16.172 6.555 1 88.31 35 LYS B O 1
ATOM 1099 N N . LEU B 1 36 ? 4.746 14.383 6.828 1 89.19 36 LEU B N 1
ATOM 1100 C CA . LEU B 1 36 ? 5.23 14.117 8.18 1 89.19 36 LEU B CA 1
ATOM 1101 C C . LEU B 1 36 ? 6.656 13.578 8.148 1 89.19 36 LEU B C 1
ATOM 1103 O O . LEU B 1 36 ? 7.426 13.789 9.086 1 89.19 36 LEU B O 1
ATOM 1107 N N . SER B 1 37 ? 6.957 12.828 7.152 1 82.38 37 SER B N 1
ATOM 1108 C CA . SER B 1 37 ? 8.266 12.18 7.07 1 82.38 37 SER B CA 1
ATOM 1109 C C . SER B 1 37 ? 9.359 13.188 6.727 1 82.38 37 SER B C 1
ATOM 1111 O O . SER B 1 37 ? 10.5 13.039 7.156 1 82.38 37 SER B O 1
ATOM 1113 N N . HIS B 1 38 ? 9.203 14.094 5.852 1 75.44 38 HIS B N 1
ATOM 1114 C CA . HIS B 1 38 ? 10.211 15.039 5.387 1 75.44 38 HIS B CA 1
ATOM 1115 C C . HIS B 1 38 ? 10.578 16.031 6.484 1 75.44 38 HIS B C 1
ATOM 1117 O O . HIS B 1 38 ? 11.711 16.516 6.543 1 75.44 38 HIS B O 1
ATOM 1123 N N . MET B 1 39 ? 9.773 16.281 7.273 1 65.81 39 MET B N 1
ATOM 1124 C CA . MET B 1 39 ? 10.07 17.391 8.164 1 65.81 39 MET B CA 1
ATOM 1125 C C . MET B 1 39 ? 10.164 16.922 9.617 1 65.81 39 MET B C 1
ATOM 1127 O O . MET B 1 39 ? 10.359 17.734 10.523 1 65.81 39 MET B O 1
ATOM 1131 N N . ASP B 1 40 ? 10.406 15.609 9.711 1 65.31 40 ASP B N 1
ATOM 1132 C CA . ASP B 1 40 ? 10.32 15.195 11.109 1 65.31 40 ASP B CA 1
ATOM 1133 C C . ASP B 1 40 ? 9.375 16.094 11.898 1 65.31 40 ASP B C 1
ATOM 1135 O O . ASP B 1 40 ? 9.727 16.594 12.969 1 65.31 40 ASP B O 1
ATOM 1139 N N . SER B 1 41 ? 8.367 16.5 11.125 1 80.81 41 SER B N 1
ATOM 1140 C CA . SER B 1 41 ? 7.418 17.438 11.703 1 80.81 41 SER B CA 1
ATOM 1141 C C . SER B 1 41 ? 6.129 16.734 12.117 1 80.81 41 SER B C 1
ATOM 1143 O O . SER B 1 41 ? 5.93 15.555 11.805 1 80.81 41 SER B O 1
ATOM 1145 N N . CYS B 1 42 ? 5.461 17.328 13.062 1 90.38 42 CYS B N 1
ATOM 1146 C CA . CYS B 1 42 ? 4.113 16.969 13.477 1 90.38 42 CYS B CA 1
ATOM 1147 C C . CYS B 1 42 ? 3.076 17.891 12.844 1 90.38 42 CYS B C 1
ATOM 1149 O O . CYS B 1 42 ? 3.4 19 12.438 1 90.38 42 CYS B O 1
ATOM 1151 N N . CYS B 1 43 ? 1.936 17.281 12.555 1 90.56 43 CYS B N 1
ATOM 1152 C CA . CYS B 1 43 ? 0.871 18.109 12 1 90.56 43 CYS B CA 1
ATOM 1153 C C . CYS B 1 43 ? -0.384 18.031 12.867 1 90.56 43 CYS B C 1
ATOM 1155 O O . CYS B 1 43 ? -0.544 17.094 13.656 1 90.56 43 CYS B O 1
ATOM 1157 N N . TYR B 1 44 ? -1.164 19.156 12.703 1 91.56 44 TYR B N 1
ATOM 115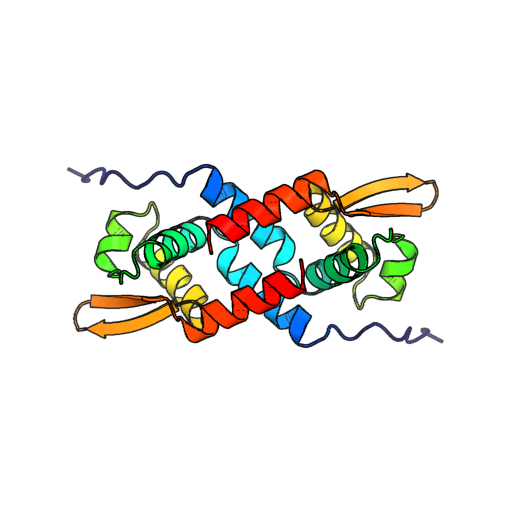8 C CA . TYR B 1 44 ? -2.404 19.234 13.477 1 91.56 44 TYR B CA 1
ATOM 1159 C C . TYR B 1 44 ? -3.611 18.953 12.586 1 91.56 44 TYR B C 1
ATOM 1161 O O . TYR B 1 44 ? -3.627 19.344 11.414 1 91.56 44 TYR B O 1
ATOM 1169 N N . SER B 1 45 ? -4.641 18.266 13.18 1 89.25 45 SER B N 1
ATOM 1170 C CA . SER B 1 45 ? -5.852 17.922 12.445 1 89.25 45 SER B CA 1
ATOM 1171 C C . SER B 1 45 ? -6.457 19.141 11.766 1 89.25 45 SER B C 1
ATOM 1173 O O . SER B 1 45 ? -6.902 19.062 10.625 1 89.25 45 SER B O 1
ATOM 1175 N N . GLY B 1 46 ? -6.477 20.266 12.406 1 88.88 46 GLY B N 1
ATOM 1176 C CA . GLY B 1 46 ? -7.047 21.5 11.867 1 88.88 46 GLY B CA 1
ATOM 1177 C C . GLY B 1 46 ? -6.316 22 10.641 1 88.88 46 GLY B C 1
ATOM 1178 O O . GLY B 1 46 ? -6.949 22.453 9.68 1 88.88 46 GLY B O 1
ATOM 1179 N N . ASP B 1 47 ? -4.992 21.906 10.672 1 89.88 47 ASP B N 1
ATOM 1180 C CA . ASP B 1 47 ? -4.184 22.344 9.539 1 89.88 47 ASP B CA 1
ATOM 1181 C C . ASP B 1 47 ? -4.414 21.453 8.32 1 89.88 47 ASP B C 1
ATOM 1183 O O . ASP B 1 47 ? -4.477 21.938 7.188 1 89.88 47 ASP B O 1
ATOM 1187 N N . LEU B 1 48 ? -4.598 20.234 8.578 1 91.5 48 LEU B N 1
ATOM 1188 C CA . LEU B 1 48 ? -4.777 19.25 7.508 1 91.5 48 LEU B CA 1
ATOM 1189 C C . LEU B 1 48 ? -6.113 19.453 6.805 1 91.5 48 LEU B C 1
ATOM 1191 O O . LEU B 1 48 ? -6.207 19.312 5.586 1 91.5 48 LEU B O 1
ATOM 1195 N N . VAL B 1 49 ? -7.133 19.75 7.57 1 89.81 49 VAL B N 1
ATOM 1196 C CA . VAL B 1 49 ? -8.469 19.969 7.02 1 89.81 49 VAL B CA 1
ATOM 1197 C C . VAL B 1 49 ? -8.43 21.125 6.016 1 89.81 49 VAL B C 1
ATOM 1199 O O . VAL B 1 49 ? -9.125 21.078 4.996 1 89.81 49 VAL B O 1
ATOM 1202 N N . GLU B 1 50 ? -7.617 22.109 6.254 1 90.81 50 GLU B N 1
ATOM 1203 C CA . GLU B 1 50 ? -7.516 23.281 5.398 1 90.81 50 GLU B CA 1
ATOM 1204 C C . GLU B 1 50 ? -6.641 23 4.176 1 90.81 50 GLU B C 1
ATOM 1206 O O . GLU B 1 50 ? -6.801 23.641 3.133 1 90.81 50 GLU B O 1
ATOM 1211 N N . GLU B 1 51 ? -5.812 22.078 4.312 1 92 51 GLU B N 1
ATOM 1212 C CA . GLU B 1 51 ? -4.809 21.797 3.287 1 92 51 GLU B CA 1
ATOM 1213 C C . GLU B 1 51 ? -5.312 20.75 2.295 1 92 51 GLU B C 1
ATOM 1215 O O . GLU B 1 51 ? -5.02 20.828 1.102 1 92 51 GLU B O 1
ATOM 1220 N N . LEU B 1 52 ? -6.117 19.859 2.738 1 93.88 52 LEU B N 1
ATOM 1221 C CA . LEU B 1 52 ? -6.48 18.703 1.937 1 93.88 52 LEU B CA 1
ATOM 1222 C C . LEU B 1 52 ? -7.883 18.859 1.36 1 93.88 52 LEU B C 1
ATOM 1224 O O . LEU B 1 52 ? -8.734 19.516 1.963 1 93.88 52 LEU B O 1
ATOM 1228 N N . PRO B 1 53 ? -8.086 18.234 0.192 1 92.44 53 PRO B N 1
ATOM 1229 C CA . PRO B 1 53 ? -9.383 18.312 -0.484 1 92.44 53 PRO B CA 1
ATOM 1230 C C . PRO B 1 53 ? -10.391 17.297 0.064 1 92.44 53 PRO B C 1
ATOM 1232 O O . PRO B 1 53 ? -11.062 16.609 -0.709 1 92.44 53 PRO B O 1
ATOM 1235 N N . VAL B 1 54 ? -10.398 17.062 1.347 1 93.44 54 VAL B N 1
ATOM 1236 C CA . VAL B 1 54 ? -11.336 16.141 1.978 1 93.44 54 VAL B CA 1
ATOM 1237 C C . VAL B 1 54 ? -11.977 16.797 3.191 1 93.44 54 VAL B C 1
ATOM 1239 O O . VAL B 1 54 ? -11.438 17.766 3.736 1 93.44 54 VAL B O 1
ATOM 1242 N N . GLY B 1 55 ? -13.125 16.328 3.527 1 92.38 55 GLY B N 1
ATOM 1243 C CA . GLY B 1 55 ? -13.82 16.844 4.691 1 92.38 55 GLY B CA 1
ATOM 1244 C C . GLY B 1 55 ? -13.242 16.344 6.004 1 92.38 55 GLY B C 1
ATOM 1245 O O . GLY B 1 55 ? -12.445 15.406 6.02 1 92.38 55 GLY B O 1
ATOM 1246 N N . ARG B 1 56 ? -13.656 16.984 7.07 1 93.31 56 ARG B N 1
ATOM 1247 C CA . ARG B 1 56 ? -13.156 16.688 8.406 1 93.31 56 ARG B CA 1
ATOM 1248 C C . ARG B 1 56 ? -13.453 15.234 8.781 1 93.31 56 ARG B C 1
ATOM 1250 O O . ARG B 1 56 ? -12.602 14.547 9.359 1 93.31 56 ARG B O 1
ATOM 1257 N N . SER B 1 57 ? -14.609 14.812 8.5 1 95.56 57 SER B N 1
ATOM 1258 C CA . SER B 1 57 ? -14.977 13.445 8.844 1 95.56 57 SER B CA 1
ATOM 1259 C C . SER B 1 57 ? -14.117 12.438 8.078 1 95.56 57 SER B C 1
ATOM 1261 O O . SER B 1 57 ? -13.656 11.453 8.656 1 95.56 57 SER B O 1
ATOM 1263 N N . THR B 1 58 ? -13.898 12.68 6.801 1 96.06 58 THR B N 1
ATOM 1264 C CA . THR B 1 58 ? -13.086 11.812 5.965 1 96.06 58 THR B CA 1
ATOM 1265 C C . THR B 1 58 ? -11.625 11.828 6.422 1 96.06 58 THR B C 1
ATOM 1267 O O . THR B 1 58 ? -10.977 10.789 6.488 1 96.06 58 THR B O 1
ATOM 1270 N N . LEU B 1 59 ? -11.219 12.969 6.691 1 95.69 59 LEU B N 1
ATOM 1271 C CA . LEU B 1 59 ? -9.852 13.109 7.188 1 95.69 59 LEU B CA 1
ATOM 1272 C C . LEU B 1 59 ? -9.656 12.32 8.477 1 95.69 59 LEU B C 1
ATOM 1274 O O . LEU B 1 59 ? -8.641 11.641 8.648 1 95.69 59 LEU B O 1
ATOM 1278 N N . SER B 1 60 ? -10.578 12.461 9.336 1 94.94 60 SER B N 1
ATOM 1279 C CA . SER B 1 60 ? -10.484 11.734 10.594 1 94.94 60 SER B CA 1
ATOM 1280 C C . SER B 1 60 ? -10.398 10.234 10.367 1 94.94 60 SER B C 1
ATOM 1282 O O . SER B 1 60 ? -9.641 9.539 11.039 1 94.94 60 SER B O 1
ATOM 1284 N N . GLN B 1 61 ? -11.172 9.773 9.453 1 96.69 61 GLN B N 1
ATOM 1285 C CA . GLN B 1 61 ? -11.141 8.359 9.094 1 96.69 61 GLN B CA 1
ATOM 1286 C C . GLN B 1 61 ? -9.766 7.957 8.555 1 96.69 61 GLN B C 1
ATOM 1288 O O . GLN B 1 61 ? -9.242 6.898 8.906 1 96.69 61 GLN B O 1
ATOM 1293 N N . HIS B 1 62 ? -9.18 8.742 7.672 1 97.5 62 HIS B N 1
ATOM 1294 C CA . HIS B 1 62 ? -7.844 8.484 7.137 1 97.5 62 HIS B CA 1
ATOM 1295 C C . HIS B 1 62 ? -6.801 8.453 8.25 1 97.5 62 HIS B C 1
ATOM 1297 O O . HIS B 1 62 ? -5.961 7.547 8.289 1 97.5 62 HIS B O 1
ATOM 1303 N N . LEU B 1 63 ? -6.863 9.414 9.102 1 96.56 63 LEU B N 1
ATOM 1304 C CA . LEU B 1 63 ? -5.914 9.492 10.203 1 96.56 63 LEU B CA 1
ATOM 1305 C C . LEU B 1 63 ? -6.062 8.305 11.141 1 96.56 63 LEU B C 1
ATOM 1307 O O . LEU B 1 63 ? -5.066 7.781 11.648 1 96.56 63 LEU B O 1
ATOM 1311 N N . LYS B 1 64 ? -7.273 7.887 11.336 1 96.19 64 LYS B N 1
ATOM 1312 C CA . LYS B 1 64 ? -7.527 6.699 12.148 1 96.19 64 LYS B CA 1
ATOM 1313 C C . LYS B 1 64 ? -6.902 5.457 11.516 1 96.19 64 LYS B C 1
ATOM 1315 O O . LYS B 1 64 ? -6.281 4.648 12.211 1 96.19 64 LYS B O 1
ATOM 1320 N N . GLU B 1 65 ? -7.082 5.324 10.281 1 97.06 65 GLU B N 1
ATOM 1321 C CA . GLU B 1 65 ? -6.508 4.191 9.562 1 97.06 65 GLU B CA 1
ATOM 1322 C C . GLU B 1 65 ? -4.984 4.184 9.672 1 97.06 65 GLU B C 1
ATOM 1324 O O . GLU B 1 65 ? -4.383 3.131 9.898 1 97.06 65 GLU B O 1
ATOM 1329 N N . LEU B 1 66 ? -4.348 5.324 9.5 1 96.81 66 LEU B N 1
ATOM 1330 C CA . LEU B 1 66 ? -2.898 5.445 9.609 1 96.81 66 LEU B CA 1
ATOM 1331 C C . LEU B 1 66 ? -2.426 5.121 11.023 1 96.81 66 LEU B C 1
ATOM 1333 O O . LEU B 1 66 ? -1.407 4.449 11.203 1 96.81 66 LEU B O 1
ATOM 1337 N N . LYS B 1 67 ? -3.221 5.562 11.953 1 95.56 67 LYS B N 1
ATOM 1338 C CA . LYS B 1 67 ? -2.9 5.289 13.352 1 95.56 67 LYS B CA 1
ATOM 1339 C C . LYS B 1 67 ? -3.035 3.801 13.664 1 95.56 67 LYS B C 1
ATOM 1341 O O . LYS B 1 67 ? -2.17 3.219 14.32 1 95.56 67 LYS B O 1
ATOM 1346 N N . TYR B 1 68 ? -4.035 3.182 13.18 1 95.5 68 TYR B N 1
ATOM 1347 C CA . TYR B 1 68 ? -4.281 1.761 13.398 1 95.5 68 TYR B CA 1
ATOM 1348 C C . TYR B 1 68 ? -3.17 0.913 12.789 1 95.5 68 TYR B C 1
ATOM 1350 O O . TYR B 1 68 ? -2.768 -0.098 13.375 1 95.5 68 TYR B O 1
ATOM 1358 N N . ALA B 1 69 ? -2.713 1.346 11.688 1 95.19 69 ALA B N 1
ATOM 1359 C CA . ALA B 1 69 ? -1.623 0.634 11.031 1 95.19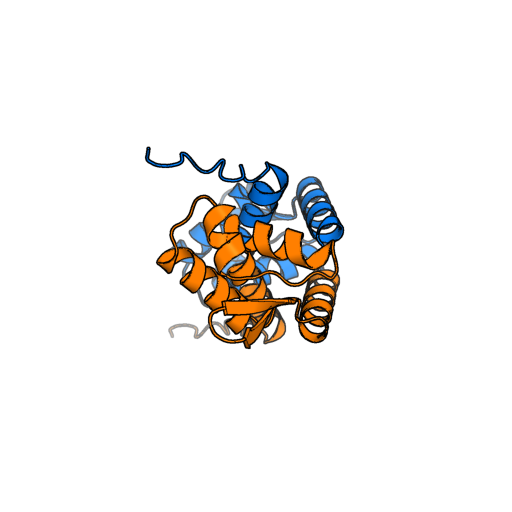 69 ALA B CA 1
ATOM 1360 C C . ALA B 1 69 ? -0.297 0.873 11.742 1 95.19 69 ALA B C 1
ATOM 1362 O O . ALA B 1 69 ? 0.715 0.252 11.414 1 95.19 69 ALA B O 1
ATOM 1363 N N . GLY B 1 70 ? -0.308 1.81 12.617 1 94.88 70 GLY B N 1
ATOM 1364 C CA . GLY B 1 70 ? 0.873 2.086 13.422 1 94.88 70 GLY B CA 1
ATOM 1365 C C . GLY B 1 70 ? 1.862 3.006 12.734 1 94.88 70 GLY B C 1
ATOM 1366 O O . GLY B 1 70 ? 3.023 3.09 13.133 1 94.88 70 GLY B O 1
ATOM 1367 N N . LEU B 1 71 ? 1.496 3.713 11.727 1 94.06 71 LEU B N 1
ATOM 1368 C CA . LEU B 1 71 ? 2.41 4.539 10.945 1 94.06 71 LEU B CA 1
ATOM 1369 C C . LEU B 1 71 ? 2.539 5.93 11.555 1 94.06 71 LEU B C 1
ATOM 1371 O O . LEU B 1 71 ? 3.584 6.574 11.422 1 94.06 71 LEU B O 1
ATOM 1375 N N . ILE B 1 72 ? 1.458 6.324 12.133 1 95.06 72 ILE B N 1
ATOM 1376 C CA . ILE B 1 72 ? 1.52 7.613 12.812 1 95.06 72 ILE B CA 1
ATOM 1377 C C . ILE B 1 72 ? 1.027 7.457 14.25 1 95.06 72 ILE B C 1
ATOM 1379 O O . ILE B 1 72 ? 0.454 6.43 14.609 1 95.06 72 ILE B O 1
ATOM 1383 N N . GLN B 1 73 ? 1.36 8.453 15.039 1 94.69 73 GLN B N 1
ATOM 1384 C CA . GLN B 1 73 ? 0.883 8.547 16.406 1 94.69 73 GLN B CA 1
ATOM 1385 C C . GLN B 1 73 ? 0.214 9.891 16.672 1 94.69 73 GLN B C 1
ATOM 1387 O O . GLN B 1 73 ? 0.589 10.906 16.078 1 94.69 73 GLN B O 1
ATOM 1392 N N . GLY B 1 74 ? -0.82 9.828 17.531 1 93.19 74 GLY B N 1
ATOM 1393 C CA . GLY B 1 74 ? -1.565 11.039 17.828 1 93.19 74 GLY B CA 1
ATOM 1394 C C . GLY B 1 74 ? -1.521 11.414 19.297 1 93.19 74 GLY B C 1
ATOM 1395 O O . GLY B 1 74 ? -1.603 10.547 20.172 1 93.19 74 GLY B O 1
ATOM 1396 N N . GLU B 1 75 ? -1.192 12.664 19.578 1 90.44 75 GLU B N 1
ATOM 1397 C CA . GLU B 1 75 ? -1.272 13.25 20.906 1 90.44 75 GLU B CA 1
ATOM 1398 C C . GLU B 1 75 ? -2.395 14.281 21 1 90.44 75 GLU B C 1
ATOM 1400 O O . GLU B 1 75 ? -2.469 15.195 20.172 1 90.44 75 GLU B O 1
ATOM 1405 N N . VAL B 1 76 ? -3.27 14.016 22.031 1 88.5 76 VAL B N 1
ATOM 1406 C CA . VAL B 1 76 ? -4.398 14.922 22.188 1 88.5 76 VAL B CA 1
ATOM 1407 C C . VAL B 1 76 ? -3.951 16.188 22.906 1 88.5 76 VAL B C 1
ATOM 1409 O O . VAL B 1 76 ? -3.439 16.125 24.031 1 88.5 76 VAL B O 1
ATOM 1412 N N . GLU B 1 77 ? -3.891 17.266 22.312 1 84.81 77 GLU B N 1
ATOM 1413 C CA . GLU B 1 77 ? -3.68 18.609 22.859 1 84.81 77 GLU B CA 1
ATOM 1414 C C . GLU B 1 77 ? -4.91 19.484 22.656 1 84.81 77 GLU B C 1
ATOM 1416 O O . GLU B 1 77 ? -4.973 20.266 21.703 1 84.81 77 GLU B O 1
ATOM 1421 N N . PRO B 1 78 ? -5.832 19.359 23.594 1 84.81 78 PRO B N 1
ATOM 1422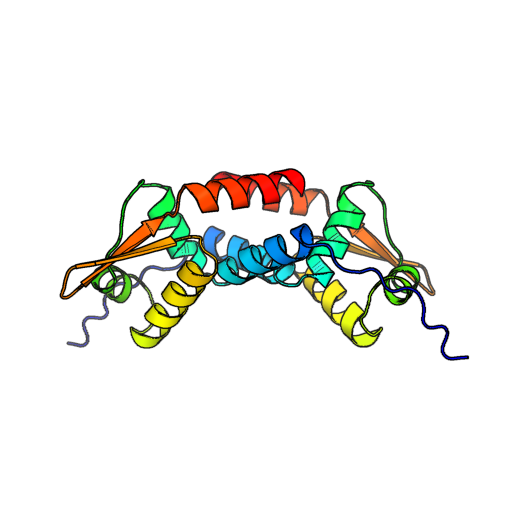 C CA . PRO B 1 78 ? -7.098 20.078 23.406 1 84.81 78 PRO B CA 1
ATOM 1423 C C . PRO B 1 78 ? -6.898 21.547 23.062 1 84.81 78 PRO B C 1
ATOM 1425 O O . PRO B 1 78 ? -6.004 22.203 23.625 1 84.81 78 PRO B O 1
ATOM 1428 N N . PRO B 1 79 ? -7.57 22 21.891 1 83.19 79 PRO B N 1
ATOM 1429 C CA . PRO B 1 79 ? -8.672 21.328 21.203 1 83.19 79 PRO B CA 1
ATOM 1430 C C . PRO B 1 79 ? -8.211 20.531 19.969 1 83.19 79 PRO B C 1
ATOM 1432 O O . PRO B 1 79 ? -9.039 20.016 19.219 1 83.19 79 PRO B O 1
ATOM 1435 N N . TYR B 1 80 ? -6.945 20.469 19.797 1 81.88 80 TYR B N 1
ATOM 1436 C CA . TYR B 1 80 ? -6.445 19.844 18.578 1 81.88 80 TYR B CA 1
ATOM 1437 C C . TYR B 1 80 ? -5.762 18.516 18.891 1 81.88 80 TYR B C 1
ATOM 1439 O O . TYR B 1 80 ? -5.566 18.172 20.062 1 81.88 80 TYR B O 1
ATOM 1447 N N . ILE B 1 81 ? -5.641 17.734 17.844 1 90.31 81 ILE B N 1
ATOM 1448 C CA . ILE B 1 81 ? -4.84 16.516 17.922 1 90.31 81 ILE B CA 1
ATOM 1449 C C . ILE B 1 81 ? -3.568 16.672 17.094 1 90.31 81 ILE B C 1
ATOM 1451 O O . ILE B 1 81 ? -3.625 17.125 15.945 1 90.31 81 ILE B O 1
ATOM 1455 N N . LYS B 1 82 ? -2.545 16.406 17.719 1 93.12 82 LYS B N 1
ATOM 1456 C CA . LYS B 1 82 ? -1.238 16.453 17.078 1 93.12 82 LYS B CA 1
ATOM 1457 C C . LYS B 1 82 ? -0.812 15.07 16.594 1 93.12 82 LYS B C 1
ATOM 1459 O O . LYS B 1 82 ? -0.83 14.109 17.359 1 93.12 82 LYS B O 1
ATOM 1464 N N . TYR B 1 83 ? -0.469 14.984 15.297 1 94.56 83 TYR B N 1
ATOM 1465 C CA . TYR B 1 83 ? -0.035 13.719 14.727 1 94.56 83 TYR B CA 1
ATOM 1466 C C . TYR B 1 83 ? 1.425 13.789 14.297 1 94.56 83 TYR B C 1
ATOM 1468 O O . TYR B 1 83 ? 1.858 14.773 13.703 1 94.56 83 TYR B O 1
ATOM 1476 N N . CYS B 1 84 ? 2.168 12.695 14.641 1 94.06 84 CYS B N 1
ATOM 1477 C CA . CYS B 1 84 ? 3.561 12.547 14.234 1 94.06 84 CYS B CA 1
ATOM 1478 C C . CYS B 1 84 ? 3.824 11.141 13.695 1 94.06 84 CYS B C 1
ATOM 1480 O O . CYS B 1 84 ? 3.074 10.211 13.984 1 94.06 84 CYS B O 1
ATOM 1482 N N . ILE B 1 85 ? 4.887 11.086 12.969 1 92.62 85 ILE B N 1
ATOM 1483 C CA . ILE B 1 85 ? 5.301 9.773 12.492 1 92.62 85 ILE B CA 1
ATOM 1484 C C . ILE B 1 85 ? 5.684 8.883 13.68 1 92.62 85 ILE B C 1
ATOM 1486 O O . ILE B 1 85 ? 6.312 9.352 14.633 1 92.62 85 ILE B O 1
ATOM 1490 N N . ASN B 1 86 ? 5.195 7.664 13.586 1 93.25 86 ASN B N 1
ATOM 1491 C CA . ASN B 1 86 ? 5.715 6.66 14.508 1 93.25 86 ASN B CA 1
ATOM 1492 C C . ASN B 1 86 ? 7.027 6.066 14.016 1 93.25 86 ASN B C 1
ATOM 1494 O O . ASN B 1 86 ? 7.031 5.105 13.242 1 93.25 86 ASN B O 1
ATOM 1498 N N . TYR B 1 87 ? 8.055 6.531 14.547 1 88.5 87 TYR B N 1
ATOM 1499 C CA . TYR B 1 87 ? 9.375 6.219 13.992 1 88.5 87 TYR B CA 1
ATOM 1500 C C . TYR B 1 87 ? 9.68 4.73 14.125 1 88.5 87 TYR B C 1
ATOM 1502 O O . TYR B 1 87 ? 10.203 4.117 13.188 1 88.5 87 TYR B O 1
ATOM 1510 N N . GLU B 1 88 ? 9.414 4.184 15.211 1 91.69 88 GLU B N 1
ATOM 1511 C CA . GLU B 1 88 ? 9.695 2.77 15.43 1 91.69 88 GLU B CA 1
ATOM 1512 C C . GLU B 1 88 ? 8.961 1.897 14.406 1 91.69 88 GLU B C 1
ATOM 1514 O O . GLU B 1 88 ? 9.578 1.053 13.758 1 91.69 88 GLU B O 1
ATOM 1519 N N . ASN B 1 89 ? 7.715 2.146 14.273 1 90.44 89 ASN B N 1
ATOM 1520 C CA . ASN B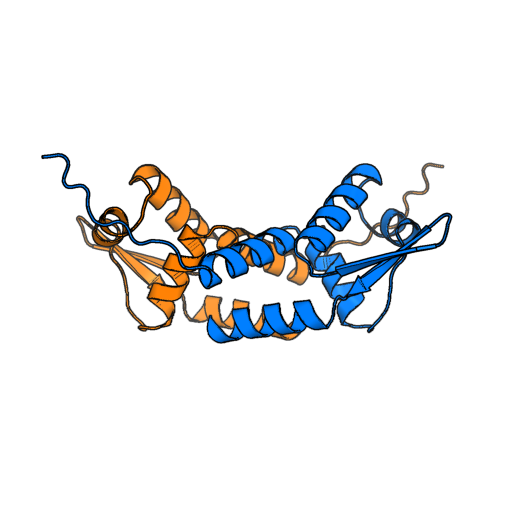 1 89 ? 6.918 1.354 13.344 1 90.44 89 ASN B CA 1
ATOM 1521 C C . ASN B 1 89 ? 7.258 1.677 11.891 1 90.44 89 ASN B C 1
ATOM 1523 O O . ASN B 1 89 ? 7.199 0.801 11.023 1 90.44 89 ASN B O 1
ATOM 1527 N N . TRP B 1 90 ? 7.535 2.838 11.703 1 87.44 90 TRP B N 1
ATOM 1528 C CA . TRP B 1 90 ? 7.949 3.244 10.359 1 87.44 90 TRP B CA 1
ATOM 1529 C C . TRP B 1 90 ? 9.219 2.51 9.938 1 87.44 90 TRP B C 1
ATOM 1531 O O . TRP B 1 90 ? 9.305 2.02 8.812 1 87.44 90 TRP B O 1
ATOM 1541 N N . GLU B 1 91 ? 10.141 2.449 10.844 1 87.31 91 GLU B N 1
ATOM 1542 C CA . GLU B 1 91 ? 11.383 1.736 10.555 1 87.31 91 GLU B CA 1
ATOM 1543 C C . GLU B 1 91 ? 11.117 0.254 10.305 1 87.31 91 GLU B C 1
ATOM 1545 O O . GLU B 1 91 ? 11.742 -0.351 9.43 1 87.31 91 GLU B O 1
ATOM 1550 N N . LYS B 1 92 ? 10.219 -0.277 11.031 1 87.31 92 LYS B N 1
ATOM 1551 C CA . LYS B 1 92 ? 9.828 -1.67 10.828 1 87.31 92 LYS B CA 1
ATOM 1552 C C . LYS B 1 92 ? 9.203 -1.871 9.453 1 87.31 92 LYS B C 1
ATOM 1554 O O . LYS B 1 92 ? 9.508 -2.846 8.758 1 87.31 92 LYS B O 1
ATOM 1559 N N . ALA B 1 93 ? 8.312 -0.979 9.172 1 83.94 93 ALA B N 1
ATOM 1560 C CA . ALA B 1 93 ? 7.676 -1.034 7.859 1 83.94 93 ALA B CA 1
ATOM 1561 C C . ALA B 1 93 ? 8.711 -0.938 6.742 1 83.94 93 ALA B C 1
ATOM 1563 O O . ALA B 1 93 ? 8.648 -1.69 5.766 1 83.94 93 ALA B O 1
ATOM 1564 N N . LYS B 1 94 ? 9.625 -0.045 6.969 1 81.19 94 LYS B N 1
ATOM 1565 C CA . LYS B 1 94 ? 10.703 0.118 5.996 1 81.19 94 LYS B CA 1
ATOM 1566 C C . LYS B 1 94 ? 11.5 -1.173 5.836 1 81.19 94 LYS B C 1
ATOM 1568 O O . LYS B 1 94 ? 11.812 -1.581 4.715 1 81.19 94 LYS B O 1
ATOM 1573 N N . LYS B 1 95 ? 11.797 -1.768 6.879 1 83.75 95 LYS B N 1
ATOM 1574 C CA . LYS B 1 95 ? 12.57 -3.006 6.867 1 83.75 95 LYS B CA 1
ATOM 1575 C C . LYS B 1 95 ? 11.812 -4.121 6.156 1 83.75 95 LYS B C 1
ATOM 1577 O O . LYS B 1 95 ? 12.383 -4.863 5.359 1 83.75 95 LYS B O 1
ATOM 1582 N N . LEU B 1 96 ? 10.609 -4.184 6.484 1 78.69 96 LEU B N 1
ATOM 1583 C CA . LEU B 1 96 ? 9.766 -5.207 5.875 1 78.69 96 LEU B CA 1
ATOM 1584 C C . LEU B 1 96 ? 9.68 -5.016 4.363 1 78.69 96 LEU B C 1
ATOM 1586 O O . LEU B 1 96 ? 9.773 -5.984 3.605 1 78.69 96 LEU B O 1
ATOM 1590 N N . MET B 1 97 ? 9.523 -3.826 3.986 1 74.75 97 MET B N 1
ATOM 1591 C CA . MET B 1 97 ? 9.438 -3.516 2.562 1 74.75 97 MET B CA 1
ATOM 1592 C C . MET B 1 97 ? 10.766 -3.775 1.864 1 74.75 97 MET B C 1
ATOM 1594 O O . MET B 1 97 ? 10.789 -4.242 0.724 1 74.75 97 MET B O 1
ATOM 1598 N N . LYS B 1 98 ? 11.797 -3.508 2.584 1 73.19 98 LYS B N 1
ATOM 1599 C CA . LYS B 1 98 ? 13.133 -3.744 2.037 1 73.19 98 LYS B CA 1
ATOM 1600 C C . LYS B 1 98 ? 13.391 -5.234 1.838 1 73.19 98 LYS B C 1
ATOM 1602 O O . LYS B 1 98 ? 14.023 -5.637 0.862 1 73.19 98 LYS B O 1
ATOM 1607 N N . GLU B 1 99 ? 12.945 -5.973 2.744 1 70.38 99 GLU B N 1
ATOM 1608 C CA . GLU B 1 99 ? 13.125 -7.418 2.648 1 70.38 99 GLU B CA 1
ATOM 1609 C C . GLU B 1 99 ? 12.32 -7.996 1.484 1 70.38 99 GLU B C 1
ATOM 1611 O O . GLU B 1 99 ? 12.695 -9.031 0.92 1 70.38 99 GLU B O 1
ATOM 1616 N N . PHE B 1 100 ? 11.305 -7.34 1.27 1 67.44 100 PHE B N 1
ATOM 1617 C CA . PHE B 1 100 ? 10.445 -7.75 0.165 1 67.44 100 PHE B CA 1
ATOM 1618 C C . PHE B 1 100 ? 11.086 -7.414 -1.175 1 67.44 100 PHE B C 1
ATOM 1620 O O . PHE B 1 100 ? 10.914 -8.148 -2.15 1 67.44 100 PHE B O 1
ATOM 1627 N N . LEU B 1 101 ? 11.805 -6.297 -1.108 1 60.56 101 LEU B N 1
ATOM 1628 C CA . LEU B 1 101 ? 12.445 -5.848 -2.342 1 60.56 101 LEU B CA 1
ATOM 1629 C C . LEU B 1 101 ? 13.805 -6.516 -2.52 1 60.56 101 LEU B C 1
ATOM 1631 O O . LEU B 1 101 ? 14.188 -6.859 -3.641 1 60.56 101 LEU B O 1
#

Radius of gyration: 19.18 Å; Cα contacts (8 Å, |Δi|>4): 267; chains: 2; bounding box: 31×71×48 Å

Foldseek 3Di:
DPPPPPDDDDDPLNVLLVLQCVLCVDPLLVVVLVVQVVVVDKDKLVVSCVVDPDHSVVSVVSVVSCVVNVQKDWDDDPPIIIIHGRPVVNVVNVVSVVVVD/DPPPPPDDDDDPLNVLLVLQCVLCVDPLLVVVLVVQVVVVDKDKLVVSCVVDPDHSVVSVVSVVSCVVSVQKDWDDDPPIIIIHGRPVVNVVNVVSVVVVD

Solvent-accessible surface area (backbone atoms only — not comparable to full-atom values): 10798 Å² total; per-residue (Å²): 122,83,73,77,59,76,40,56,76,82,49,71,66,35,44,49,50,8,48,49,22,44,44,33,31,35,41,68,46,34,45,51,49,48,58,24,58,76,55,79,32,68,49,43,56,69,59,47,45,53,37,39,84,50,53,64,69,57,47,51,52,49,52,47,44,32,37,73,58,37,44,32,42,75,46,83,48,88,95,43,41,38,34,31,62,24,61,72,45,40,51,49,49,50,50,54,52,52,72,63,100,122,83,73,77,59,76,40,58,76,82,48,71,66,36,45,50,49,9,47,48,21,44,45,33,33,35,43,68,46,33,44,52,49,46,58,26,58,75,54,81,32,69,47,42,57,70,60,47,44,54,37,39,85,50,52,64,70,57,46,51,52,50,52,48,44,30,38,73,61,38,46,31,41,77,45,83,48,88,96,43,42,38,34,31,61,24,60,71,46,39,52,50,51,50,50,53,52,53,72,62,101

InterPro domains:
  IPR001845 HTH ArsR-type DNA-binding domain [PF01022] (27-73)
  IPR001845 HTH ArsR-type DNA-binding domain [PR00778] (21-36)
  IPR001845 HTH ArsR-type DNA-binding domain [PR00778] (55-70)
  IPR001845 HTH ArsR-type DNA-binding domain [PR00778] (70-85)
  IPR001845 HTH ArsR-type DNA-binding domain [PS50987] (10-101)
  IPR001845 HTH ArsR-type DNA-binding domain [SM00418] (19-99)
  IPR011991 ArsR-like helix-turn-helix domain [cd00090] (22-86)
  IPR036388 Winged helix-like DNA-binding domain superfamily [G3DSA:1.10.10.10] (5-101)
  IPR036390 Winged helix DNA-binding domain superfamily [SSF46785] (12-99)
  IPR051081 HTH-type Metal-responsive Transcript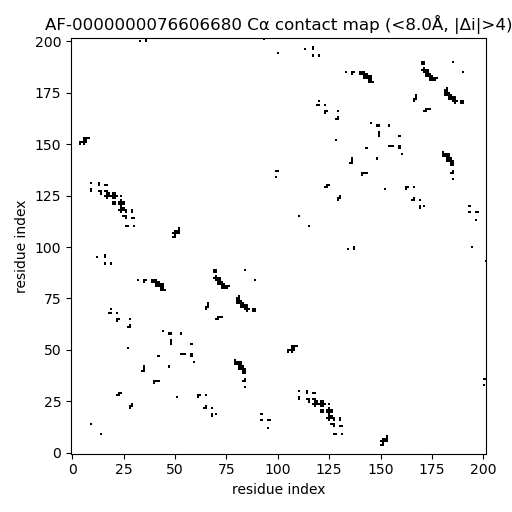ional Regulators [PTHR33154] (12-101)

Nearest PDB structures (foldseek):
  7p6f-assembly1_BBB  TM=8.439E-01  e=5.997E-06  Streptomyces griseus
  3f72-assembly1_B  TM=8.319E-01  e=1.713E-04  Staphylococcus aureus
  1u2w-assembly2_C  TM=8.120E-01  e=2.057E-04  Staphylococcus aureus
  6uvu-assembly1_A  TM=6.473E-01  e=4.077E-03  Comamonas testosteroni
  4jba-assembly1_B  TM=6.104E-01  e=4.077E-03  Escherichia coli K-12

Secondary structure (DSSP, 8-state):
------PPPPPHHHHHHHHHHHHT-SHHHHHHHHHHHHTT-EEEHHHHHHHSSS-HHHHHHHHHHHHHTTSEEEEEETTEEEEEE-HHHHHHHHHHHHHH-/------PPPPPHHHHHHHHHHHHT-SHHHHHHHHHHHHTT-EEEHHHHHHHSSS-HHHHHHHHHHHHHTTSEEEEEETTEEEEEE-HHHHHHHHHHHHHH-

pLDDT: mean 86.83, std 12.09, range [40.81, 97.5]

Organism: NCBI:txid889453